Protein AF-A0A357HDN3-F1 (afdb_monomer)

Nearest PDB structures (foldseek):
  3pgv-assembly4_D  TM=8.791E-01  e=1.507E-08  Klebsiella pneumoniae subsp. pneumoniae MGH 78578
  3pgv-assembly1_A  TM=8.621E-01  e=1.097E-08  Klebsiella pneumoniae subsp. pneumoniae MGH 78578
  3pgv-assembly3_C  TM=8.788E-01  e=3.028E-08  Klebsiella pneumoniae subsp. pneumoniae MGH 78578
  1nrw-assembly1_A  TM=7.397E-01  e=7.841E-08  Bacillus subtilis
  3dnp-assembly1_A-2  TM=7.639E-01  e=5.396E-05  Bacillus subtilis

Structure (mmCIF, N/CA/C/O backbone):
data_AF-A0A357HDN3-F1
#
_entry.id   AF-A0A357HDN3-F1
#
loop_
_atom_site.group_PDB
_atom_site.id
_atom_site.type_symbol
_atom_site.label_atom_id
_atom_site.label_alt_id
_atom_site.label_comp_id
_atom_site.label_asym_id
_atom_site.label_entity_id
_atom_site.label_seq_id
_atom_site.pdbx_PDB_ins_code
_atom_site.Cartn_x
_atom_site.Cartn_y
_atom_site.Cartn_z
_atom_site.occupancy
_atom_site.B_iso_or_equiv
_atom_site.auth_seq_id
_atom_site.auth_comp_id
_atom_site.auth_asym_id
_atom_site.auth_atom_id
_atom_site.pdbx_PDB_model_num
ATOM 1 N N . MET A 1 1 ? -32.563 -9.078 22.571 1.00 54.50 1 MET A N 1
ATOM 2 C CA . MET A 1 1 ? -32.366 -8.658 21.168 1.00 54.50 1 MET A CA 1
ATOM 3 C C . MET A 1 1 ? -31.053 -9.246 20.709 1.00 54.50 1 MET A C 1
ATOM 5 O O . MET A 1 1 ? -30.047 -8.994 21.355 1.00 54.50 1 MET A O 1
ATOM 9 N N . GLU A 1 2 ? -31.084 -10.067 19.669 1.00 60.12 2 GLU A N 1
ATOM 10 C CA . GLU A 1 2 ? -29.886 -10.634 19.054 1.00 60.12 2 GLU A CA 1
ATOM 11 C C . GLU A 1 2 ? -29.194 -9.515 18.260 1.00 60.12 2 GLU A C 1
ATOM 13 O O . GLU A 1 2 ? -29.809 -8.897 17.387 1.00 60.12 2 GLU A O 1
ATOM 18 N N . VAL A 1 3 ? -27.965 -9.157 18.635 1.00 68.12 3 VAL A N 1
ATOM 19 C CA . VAL A 1 3 ? -27.201 -8.136 17.910 1.00 68.12 3 VAL A CA 1
ATOM 20 C C . VAL A 1 3 ? -26.690 -8.791 16.635 1.00 68.12 3 VAL A C 1
ATOM 22 O O . VAL A 1 3 ? -25.870 -9.702 16.691 1.00 68.12 3 VAL A O 1
ATOM 25 N N . ARG A 1 4 ? -27.197 -8.353 15.480 1.00 80.69 4 ARG A N 1
ATOM 26 C CA . ARG A 1 4 ? -26.696 -8.817 14.186 1.00 80.69 4 ARG A CA 1
ATOM 27 C C . ARG A 1 4 ? -25.296 -8.254 13.973 1.00 80.69 4 ARG A C 1
ATOM 29 O O . ARG A 1 4 ? -25.127 -7.041 13.869 1.00 80.69 4 ARG A O 1
ATOM 36 N N . GLU A 1 5 ? -24.312 -9.136 13.884 1.00 87.38 5 GLU A N 1
ATOM 37 C CA . GLU A 1 5 ? -22.958 -8.761 13.503 1.00 87.38 5 GLU A CA 1
ATOM 38 C C . GLU A 1 5 ? -22.936 -8.239 12.055 1.00 87.38 5 GLU A C 1
ATOM 40 O O . GLU A 1 5 ? -23.624 -8.756 11.169 1.00 87.38 5 GLU A O 1
ATOM 45 N N . VAL A 1 6 ? -22.172 -7.172 11.826 1.00 92.56 6 VAL A N 1
ATOM 46 C CA . VAL A 1 6 ? -21.991 -6.535 10.519 1.00 92.56 6 VAL A CA 1
ATOM 47 C C . VAL A 1 6 ? -20.495 -6.395 10.294 1.00 92.56 6 VAL A C 1
ATOM 49 O O . VAL A 1 6 ? -19.762 -6.042 11.216 1.00 92.56 6 VAL A O 1
ATOM 52 N N . ILE A 1 7 ? -20.063 -6.644 9.062 1.00 95.88 7 ILE A N 1
ATOM 53 C CA . ILE A 1 7 ? -18.688 -6.423 8.623 1.00 95.88 7 ILE A CA 1
ATOM 54 C C . ILE A 1 7 ? -18.689 -5.220 7.684 1.00 95.88 7 ILE A C 1
ATOM 56 O O . ILE A 1 7 ? -19.349 -5.239 6.643 1.00 95.88 7 ILE A O 1
ATOM 60 N N . LEU A 1 8 ? -17.948 -4.174 8.045 1.00 97.25 8 LEU A N 1
ATOM 61 C CA . LEU A 1 8 ? -17.691 -3.030 7.177 1.00 97.25 8 LEU A CA 1
ATOM 62 C C . LEU A 1 8 ? -16.313 -3.177 6.528 1.00 97.25 8 LEU A C 1
ATOM 64 O O . LEU A 1 8 ? -15.297 -2.906 7.164 1.00 97.25 8 LEU A O 1
ATOM 68 N N . ALA A 1 9 ? -16.280 -3.556 5.253 1.00 97.88 9 ALA A N 1
ATOM 69 C CA . ALA A 1 9 ? -15.076 -3.479 4.432 1.00 97.88 9 ALA A CA 1
ATOM 70 C C . ALA A 1 9 ? -15.038 -2.128 3.706 1.00 97.88 9 ALA A C 1
ATOM 72 O O . ALA A 1 9 ? -16.018 -1.746 3.065 1.00 97.88 9 ALA A O 1
ATOM 73 N N . THR A 1 10 ? -13.930 -1.395 3.808 1.00 97.56 10 THR A N 1
ATOM 74 C CA . THR A 1 10 ? -13.807 -0.062 3.204 1.00 97.56 10 THR A CA 1
ATOM 75 C C . THR A 1 10 ? -12.487 0.105 2.478 1.00 97.56 10 THR A C 1
ATOM 77 O O . THR A 1 10 ? -11.426 -0.211 3.015 1.00 97.56 10 THR A O 1
ATOM 80 N N . ASP A 1 11 ? -12.571 0.669 1.275 1.00 97.94 11 ASP A N 1
ATOM 81 C CA . ASP A 1 11 ? -11.409 1.201 0.576 1.00 97.94 11 ASP A CA 1
ATOM 82 C C . ASP A 1 11 ? -10.788 2.382 1.352 1.00 97.94 11 ASP A C 1
ATOM 84 O O . ASP A 1 11 ? -11.448 3.018 2.190 1.00 97.94 11 ASP A O 1
ATOM 88 N N . LEU A 1 12 ? -9.514 2.675 1.084 1.00 95.88 12 LEU A N 1
ATOM 89 C CA . LEU A 1 12 ? -8.745 3.726 1.742 1.00 95.88 12 LEU A CA 1
ATOM 90 C C . LEU A 1 12 ? -8.657 5.015 0.915 1.00 95.88 12 LEU A C 1
ATOM 92 O O . LEU A 1 12 ? -9.164 6.056 1.345 1.00 95.88 12 LEU A O 1
ATOM 96 N N . ASP A 1 13 ? -7.988 4.979 -0.235 1.00 92.25 13 ASP A N 1
ATOM 97 C CA . ASP A 1 13 ? -7.654 6.177 -1.008 1.00 92.25 13 ASP A CA 1
ATOM 98 C C . ASP A 1 13 ? -8.845 6.716 -1.783 1.00 92.25 13 ASP A C 1
ATOM 100 O O . ASP A 1 13 ? -9.467 6.013 -2.560 1.00 92.25 13 ASP A O 1
ATOM 104 N N . GLY A 1 14 ? -9.172 7.995 -1.594 1.00 90.88 14 GLY A N 1
ATOM 105 C CA . GLY A 1 14 ? -10.390 8.564 -2.184 1.00 90.88 14 GLY A CA 1
ATOM 106 C C . GLY A 1 14 ? -11.679 8.129 -1.474 1.00 90.88 14 GLY A C 1
ATOM 107 O O . GLY A 1 14 ? -12.725 8.719 -1.731 1.00 90.88 14 GLY A O 1
ATOM 108 N N . THR A 1 15 ? -11.585 7.191 -0.525 1.00 95.50 15 THR A N 1
ATOM 109 C CA . THR A 1 15 ? -12.700 6.673 0.274 1.00 95.50 15 THR A CA 1
ATOM 110 C C . THR A 1 15 ? -12.516 7.032 1.754 1.00 95.50 15 THR A C 1
ATOM 112 O O . THR A 1 15 ? -12.805 8.163 2.151 1.00 95.50 15 THR A O 1
ATOM 115 N N . LEU A 1 16 ? -12.015 6.119 2.599 1.00 96.00 16 LEU A N 1
ATOM 116 C CA . LEU A 1 16 ? -11.962 6.328 4.050 1.00 96.00 16 LEU A CA 1
ATOM 117 C C . LEU A 1 16 ? -11.000 7.455 4.462 1.00 96.00 16 LEU A C 1
ATOM 119 O O . LEU A 1 16 ? -11.287 8.207 5.402 1.00 96.00 16 LEU A O 1
ATOM 123 N N . LEU A 1 17 ? -9.867 7.559 3.764 1.00 93.94 17 LEU A N 1
ATOM 124 C CA . LEU A 1 17 ? -8.802 8.524 4.041 1.00 93.94 17 LEU A CA 1
ATOM 125 C C . LEU A 1 17 ? -9.069 9.902 3.406 1.00 93.94 17 LEU A C 1
ATOM 127 O O . LEU A 1 17 ? -8.268 10.827 3.568 1.00 93.94 17 LEU A O 1
ATOM 131 N N . TYR A 1 18 ? -10.172 10.054 2.663 1.00 92.00 18 TYR A N 1
ATOM 132 C CA . TYR A 1 18 ? -10.523 11.307 2.005 1.00 92.00 18 TYR A CA 1
ATOM 133 C C . TYR A 1 18 ? -11.461 12.181 2.867 1.00 92.00 18 TYR A C 1
ATOM 135 O O . TYR A 1 18 ? -12.398 11.677 3.489 1.00 92.00 18 TYR A O 1
ATOM 143 N N . PRO A 1 19 ? -11.270 13.514 2.886 1.00 91.38 19 PRO A N 1
ATOM 144 C CA . PRO A 1 19 ? -1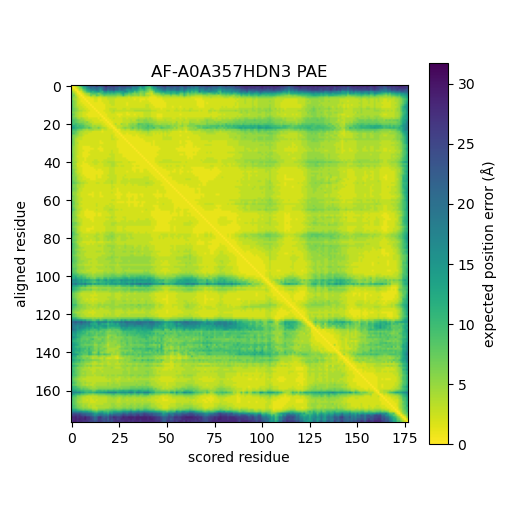0.114 14.238 2.357 1.00 91.38 19 PRO A CA 1
ATOM 145 C C . PRO A 1 19 ? -8.897 14.086 3.276 1.00 91.38 19 PRO A C 1
ATOM 147 O O . PRO A 1 19 ? -9.053 14.018 4.500 1.00 91.38 19 PRO A O 1
ATOM 150 N N . ARG A 1 20 ? -7.692 14.119 2.686 1.00 88.25 20 ARG A N 1
ATOM 151 C CA . ARG A 1 20 ? -6.427 14.048 3.434 1.00 88.25 20 ARG A CA 1
ATOM 152 C C . ARG A 1 20 ? -6.388 1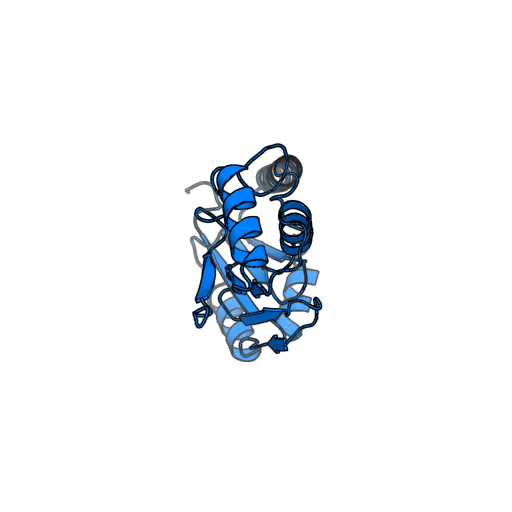5.115 4.526 1.00 88.25 20 ARG A C 1
ATOM 154 O O . ARG A 1 20 ? -6.771 16.268 4.314 1.00 88.25 20 ARG A O 1
ATOM 161 N N . LYS A 1 21 ? -5.918 14.721 5.705 1.00 86.50 21 LYS A N 1
ATOM 162 C CA . LYS A 1 21 ? -5.817 15.572 6.894 1.00 86.50 21 LYS A CA 1
ATOM 163 C C . LYS A 1 21 ? -4.358 15.852 7.246 1.00 86.50 21 LYS A C 1
ATOM 165 O O . LYS A 1 21 ? -3.541 14.945 7.154 1.00 86.50 21 LYS A O 1
ATOM 170 N N . PRO A 1 22 ? -4.021 17.070 7.697 1.00 80.12 22 PRO A N 1
ATOM 171 C CA . PRO A 1 22 ? -2.670 17.370 8.171 1.00 80.12 22 PRO A CA 1
ATOM 172 C C . PRO A 1 22 ? -2.353 16.662 9.499 1.00 80.12 22 PRO A C 1
ATOM 174 O O . PRO A 1 22 ? -1.200 16.349 9.776 1.00 80.12 22 PRO A O 1
ATOM 177 N N . ILE A 1 23 ? -3.379 16.390 10.317 1.00 84.19 23 ILE A N 1
ATOM 178 C CA . ILE A 1 23 ? -3.258 15.744 11.626 1.00 84.19 23 ILE A CA 1
ATOM 179 C C . ILE A 1 23 ? -4.092 14.459 11.613 1.00 84.19 23 ILE A C 1
ATOM 181 O O . ILE A 1 23 ? -5.322 14.509 11.630 1.00 84.19 23 ILE A O 1
ATOM 185 N N . GLY A 1 24 ? -3.411 13.312 11.596 1.00 86.94 24 GLY A N 1
ATOM 186 C CA . GLY A 1 24 ? -4.043 11.995 11.467 1.00 86.94 24 GLY A CA 1
ATOM 187 C C . GLY A 1 24 ? -4.282 11.574 10.015 1.00 86.94 24 GLY A C 1
ATOM 188 O O . GLY A 1 24 ? -3.990 12.314 9.074 1.00 86.94 24 GLY A O 1
ATOM 189 N N . VAL A 1 25 ? -4.795 10.358 9.845 1.00 92.31 25 VAL A N 1
ATOM 190 C CA . VAL A 1 25 ? -5.148 9.788 8.535 1.00 92.31 25 VAL A CA 1
ATOM 191 C C . VAL A 1 25 ? -6.658 9.773 8.281 1.00 92.31 25 VAL A C 1
ATOM 193 O O . VAL A 1 25 ? -7.087 9.607 7.145 1.00 92.31 25 VAL A O 1
ATOM 196 N N . LEU A 1 26 ? -7.472 9.997 9.321 1.00 94.56 26 LEU A N 1
ATOM 197 C CA . LEU A 1 26 ? -8.934 9.999 9.231 1.00 94.56 26 LEU A CA 1
ATOM 198 C C . LEU A 1 26 ? -9.556 11.363 9.525 1.00 94.56 26 LEU A C 1
ATOM 200 O O . LEU A 1 26 ? -9.157 12.076 10.447 1.00 94.56 26 LEU A O 1
ATOM 204 N N . ALA A 1 27 ? -10.640 11.672 8.812 1.00 94.06 27 ALA A N 1
ATOM 205 C CA . ALA A 1 27 ? -11.568 12.712 9.233 1.00 94.06 27 ALA A CA 1
ATOM 206 C C . ALA A 1 27 ? -12.237 12.336 10.567 1.00 94.06 27 ALA A C 1
ATOM 208 O O . ALA A 1 27 ? -12.602 11.181 10.791 1.00 94.06 27 ALA A O 1
ATOM 209 N N . GLU A 1 28 ? -12.465 13.328 11.429 1.00 93.88 28 GLU A N 1
ATOM 210 C CA . GLU A 1 28 ? -13.028 13.120 12.769 1.00 93.88 28 GLU A CA 1
ATOM 211 C C . GLU A 1 28 ? -14.371 12.376 12.741 1.00 93.88 28 GLU A C 1
ATOM 213 O O . GLU A 1 28 ? -14.588 11.444 13.514 1.00 93.88 28 GLU A O 1
ATOM 218 N N . ARG A 1 29 ? -15.254 12.723 11.796 1.00 94.75 29 ARG A N 1
ATOM 219 C CA . ARG A 1 29 ? -16.548 12.051 11.624 1.00 94.75 29 ARG A CA 1
ATOM 220 C C . ARG A 1 29 ? -16.390 10.553 11.341 1.00 94.75 29 ARG A C 1
ATOM 222 O O . ARG A 1 29 ? -17.087 9.759 11.970 1.00 94.75 29 ARG A O 1
ATOM 229 N N . ASN A 1 30 ? -15.473 10.179 10.444 1.00 96.00 30 ASN A N 1
ATOM 230 C CA . ASN A 1 30 ? -15.208 8.781 10.088 1.00 96.00 30 ASN A CA 1
ATOM 231 C C . ASN A 1 30 ? -14.612 8.038 11.283 1.00 96.00 30 ASN A C 1
ATOM 233 O O . ASN A 1 30 ? -15.115 6.986 11.664 1.00 96.00 30 ASN A O 1
ATOM 237 N N . ARG A 1 31 ? -13.613 8.635 11.942 1.00 96.31 31 ARG A N 1
ATOM 238 C CA . ARG A 1 31 ? -13.000 8.087 13.158 1.00 96.31 31 ARG A CA 1
ATOM 239 C C . ARG A 1 31 ? -14.046 7.801 14.238 1.00 96.31 31 ARG A C 1
ATOM 241 O O . ARG A 1 31 ? -14.091 6.700 14.778 1.00 96.31 31 ARG A O 1
ATOM 248 N N . ASN A 1 32 ? -14.910 8.771 14.534 1.00 97.12 32 ASN A N 1
ATOM 249 C CA . ASN A 1 32 ? -15.934 8.636 15.570 1.00 97.12 32 ASN A CA 1
ATOM 250 C C . ASN A 1 32 ? -16.998 7.597 15.195 1.00 97.12 32 ASN A C 1
ATOM 252 O O . ASN A 1 32 ? -17.468 6.869 16.065 1.00 97.12 32 ASN A O 1
ATOM 256 N N . PHE A 1 33 ? -17.386 7.520 13.920 1.00 97.06 33 PHE A N 1
ATOM 257 C CA . PHE A 1 33 ? -18.305 6.492 13.436 1.00 97.06 33 PHE A CA 1
ATOM 258 C C . PHE A 1 33 ? -17.717 5.086 13.593 1.00 97.06 33 PHE A C 1
ATOM 260 O O . PHE A 1 33 ? -18.348 4.243 14.224 1.00 97.06 33 PHE A O 1
ATOM 267 N N . LEU A 1 34 ? -16.497 4.865 13.103 1.00 97.44 34 LEU A N 1
ATOM 268 C CA . LEU A 1 34 ? -15.829 3.564 13.159 1.00 97.44 34 LEU A CA 1
ATOM 269 C C . LEU A 1 34 ? -15.575 3.106 14.598 1.00 97.44 34 LEU A C 1
ATOM 271 O O . LEU A 1 34 ? -15.819 1.952 14.923 1.00 97.44 34 LEU A O 1
ATOM 275 N N . ARG A 1 35 ? -15.186 4.017 15.496 1.00 97.50 35 ARG A N 1
ATOM 276 C CA . ARG A 1 35 ? -15.051 3.708 16.928 1.00 97.50 35 ARG A CA 1
ATOM 277 C C . ARG A 1 35 ? -16.360 3.256 17.567 1.00 97.50 35 ARG A C 1
ATOM 279 O O . ARG A 1 35 ? -16.350 2.311 18.347 1.00 97.50 35 ARG A O 1
ATOM 286 N N . ARG A 1 36 ? -17.483 3.910 17.246 1.00 97.06 36 ARG A N 1
ATOM 287 C CA . ARG A 1 36 ? -18.801 3.484 17.745 1.00 97.06 36 ARG A CA 1
ATOM 288 C C . ARG A 1 36 ? -19.203 2.130 17.176 1.00 97.06 36 ARG A C 1
ATOM 290 O O . ARG A 1 36 ? -19.683 1.299 17.932 1.00 97.06 36 ARG A O 1
ATOM 297 N N . LEU A 1 37 ? -18.979 1.920 15.880 1.00 96.12 37 LEU A N 1
ATOM 298 C CA . LEU A 1 37 ? -19.290 0.667 15.201 1.00 96.12 37 LEU A CA 1
ATOM 299 C C . LEU A 1 37 ? -18.504 -0.502 15.826 1.00 96.12 37 LEU A C 1
ATOM 301 O O . LEU A 1 37 ? -19.099 -1.501 16.214 1.00 96.12 37 LEU A O 1
ATOM 305 N N . HIS A 1 38 ? -17.198 -0.325 16.043 1.00 95.81 38 HIS A N 1
ATOM 306 C CA . HIS A 1 38 ? -16.353 -1.294 16.746 1.00 95.81 38 HIS A CA 1
ATOM 307 C C . HIS A 1 38 ? -16.818 -1.541 18.191 1.00 95.81 38 HIS A C 1
ATOM 309 O O . HIS A 1 38 ? -16.938 -2.682 18.623 1.00 95.81 38 HIS A O 1
ATOM 315 N N . ALA A 1 39 ? -17.152 -0.484 18.944 1.00 95.88 39 ALA A N 1
ATOM 316 C CA . ALA A 1 39 ? -17.642 -0.608 20.322 1.00 95.88 39 ALA A CA 1
ATOM 317 C C . ALA A 1 39 ? -18.987 -1.353 20.441 1.00 95.88 39 ALA A C 1
ATOM 319 O O . ALA A 1 39 ? -19.328 -1.833 21.518 1.00 95.88 39 ALA A O 1
ATOM 320 N N . GLN A 1 40 ? -19.746 -1.452 19.347 1.00 95.69 40 GLN A N 1
ATOM 321 C CA . GLN A 1 40 ? -20.982 -2.233 19.257 1.00 95.69 40 GLN A CA 1
ATOM 322 C C . GLN A 1 40 ? -20.740 -3.714 18.910 1.00 95.69 40 GLN A C 1
ATOM 324 O O . GLN A 1 40 ? -21.704 -4.470 18.817 1.00 95.69 40 GLN A O 1
ATOM 329 N N . GLY A 1 41 ? -19.481 -4.137 18.743 1.00 94.62 41 GLY A N 1
ATOM 330 C CA . GLY A 1 41 ? -19.112 -5.515 18.410 1.00 94.62 41 GLY A CA 1
ATOM 331 C C . GLY A 1 41 ? -19.162 -5.832 16.914 1.00 94.62 41 GLY A C 1
ATOM 332 O O . GLY A 1 41 ? -19.270 -6.994 16.544 1.00 94.62 41 GLY A O 1
ATOM 333 N N . HIS A 1 42 ? -19.124 -4.818 16.048 1.00 95.75 42 HIS A N 1
ATOM 334 C CA . HIS A 1 42 ? -19.065 -5.006 14.598 1.00 95.75 42 HIS A CA 1
ATOM 335 C C . HIS A 1 42 ? -17.618 -4.982 14.093 1.00 95.75 42 HIS A C 1
ATOM 337 O O . HIS A 1 42 ? -16.790 -4.217 14.594 1.00 95.75 42 HIS A O 1
ATOM 343 N N . ALA A 1 43 ? -17.334 -5.760 13.049 1.00 94.81 43 ALA A N 1
ATOM 344 C CA . ALA A 1 43 ? -16.005 -5.845 12.457 1.00 94.81 43 ALA A CA 1
ATOM 345 C C . ALA A 1 43 ? -15.783 -4.759 11.392 1.00 94.81 43 ALA A C 1
ATOM 347 O O . ALA A 1 43 ? -16.687 -4.391 10.635 1.00 94.81 43 ALA A O 1
ATOM 348 N N . ILE A 1 44 ? -14.550 -4.264 11.304 1.00 97.56 44 ILE A N 1
ATOM 349 C CA . ILE A 1 44 ? -14.122 -3.258 10.326 1.00 97.56 44 ILE A CA 1
ATOM 350 C C . ILE A 1 44 ? -12.875 -3.787 9.638 1.00 97.56 44 ILE A C 1
ATOM 352 O O . ILE A 1 44 ? -11.911 -4.098 10.321 1.00 97.56 44 ILE A O 1
ATOM 356 N N . VAL A 1 45 ? -12.871 -3.838 8.308 1.00 97.75 45 VAL A N 1
ATOM 357 C CA . VAL A 1 45 ? -11.739 -4.311 7.501 1.00 97.75 45 VAL A CA 1
ATOM 358 C C . VAL A 1 45 ? -11.296 -3.202 6.554 1.00 97.75 45 VAL A C 1
ATOM 360 O O . VAL A 1 45 ? -12.097 -2.666 5.784 1.00 97.75 45 VAL A O 1
ATOM 363 N N . ALA A 1 46 ? -10.011 -2.863 6.594 1.00 98.12 46 ALA A N 1
ATOM 364 C CA . ALA A 1 46 ? -9.412 -1.947 5.634 1.00 98.12 46 ALA A CA 1
ATOM 365 C C . ALA A 1 46 ? -8.997 -2.716 4.372 1.00 98.12 46 ALA A C 1
ATOM 367 O O . ALA A 1 46 ? -8.333 -3.746 4.453 1.00 98.12 46 ALA A O 1
ATOM 368 N N . VAL A 1 47 ? -9.383 -2.216 3.201 1.00 98.25 47 VAL A N 1
ATOM 369 C CA . VAL A 1 47 ? -9.081 -2.823 1.898 1.00 98.25 47 VAL A CA 1
ATOM 370 C C . VAL A 1 47 ? -8.346 -1.789 1.058 1.00 98.25 47 VAL A C 1
ATOM 372 O O . VAL A 1 47 ? -8.760 -0.637 1.010 1.00 98.25 47 VAL A O 1
ATOM 375 N N . SER A 1 48 ? -7.227 -2.143 0.431 1.00 97.62 48 SER A N 1
ATOM 376 C CA . SER A 1 48 ? -6.465 -1.173 -0.355 1.00 97.62 48 SER A CA 1
ATOM 377 C C . SER A 1 48 ? -5.589 -1.815 -1.427 1.00 97.62 48 SER A C 1
ATOM 379 O O . SER A 1 48 ? -5.103 -2.940 -1.299 1.00 97.62 48 SER A O 1
ATOM 381 N N . GLY A 1 49 ? -5.320 -1.038 -2.476 1.00 96.69 49 GLY A N 1
ATOM 382 C CA . GLY A 1 49 ? -4.253 -1.324 -3.430 1.00 96.69 49 GLY A CA 1
ATOM 383 C C . GLY A 1 49 ? -2.847 -1.035 -2.906 1.00 96.69 49 GLY A C 1
ATOM 384 O O . GLY A 1 49 ? -1.886 -1.392 -3.589 1.00 96.69 49 GLY A O 1
ATOM 385 N N . ARG A 1 50 ? -2.724 -0.401 -1.731 1.00 95.44 50 ARG A N 1
ATOM 386 C CA . ARG A 1 50 ? -1.453 -0.141 -1.044 1.00 95.44 50 ARG A CA 1
ATOM 387 C C . ARG A 1 50 ? -0.891 -1.396 -0.375 1.00 95.44 50 ARG A C 1
ATOM 389 O O . ARG A 1 50 ? -1.591 -2.389 -0.158 1.00 95.44 50 ARG A O 1
ATOM 396 N N . ASN A 1 51 ? 0.378 -1.307 0.004 1.00 95.38 51 ASN A N 1
ATOM 397 C CA . ASN A 1 51 ? 0.990 -2.197 0.979 1.00 95.38 51 ASN A CA 1
ATOM 398 C C . ASN A 1 51 ? 0.530 -1.849 2.423 1.00 95.38 51 ASN A C 1
ATOM 400 O O . ASN A 1 51 ? -0.360 -1.020 2.631 1.00 95.38 51 ASN A O 1
ATOM 404 N N . SER A 1 52 ? 1.118 -2.488 3.437 1.00 94.88 52 SER A N 1
ATOM 405 C CA . SER A 1 52 ? 0.705 -2.369 4.846 1.00 94.88 52 SER A CA 1
ATOM 406 C C . SER A 1 52 ? 1.191 -1.104 5.582 1.00 94.88 52 SER A C 1
ATOM 408 O O . SER A 1 52 ? 0.788 -0.877 6.723 1.00 94.88 52 SER A O 1
ATOM 410 N N . LYS A 1 53 ? 1.984 -0.227 4.949 1.00 95.00 53 LYS A N 1
ATOM 411 C CA . LYS A 1 53 ? 2.652 0.931 5.579 1.00 95.00 53 LYS A CA 1
ATOM 412 C C . LYS A 1 53 ? 1.708 1.906 6.288 1.00 95.00 53 LYS A C 1
ATOM 414 O O . LYS A 1 53 ? 2.094 2.549 7.262 1.00 95.00 53 LYS A O 1
ATOM 419 N N . ILE A 1 54 ? 0.481 2.070 5.793 1.00 93.44 54 ILE A N 1
ATOM 420 C CA . ILE A 1 54 ? -0.505 3.007 6.363 1.00 93.44 54 ILE A CA 1
ATOM 421 C C . ILE A 1 54 ? -1.177 2.469 7.637 1.00 93.44 54 ILE A C 1
ATOM 423 O O . ILE A 1 54 ? -1.743 3.236 8.422 1.00 93.44 54 ILE A O 1
ATOM 427 N N . LEU A 1 55 ? -1.115 1.154 7.855 1.00 94.38 55 LEU A N 1
ATOM 428 C CA . LEU A 1 55 ? -1.874 0.458 8.887 1.00 94.38 55 LEU A CA 1
ATOM 429 C C . LEU A 1 55 ? -1.549 0.931 10.318 1.00 94.38 55 LEU A C 1
ATOM 431 O O . LEU A 1 55 ? -2.495 1.165 11.072 1.00 94.38 55 LEU A O 1
ATOM 435 N N . PRO A 1 56 ? -0.280 1.170 10.716 1.00 93.81 56 PRO A N 1
ATOM 436 C CA . PRO A 1 56 ? 0.026 1.668 12.059 1.00 93.81 56 PRO A CA 1
ATOM 437 C C . PRO A 1 56 ? -0.601 3.037 12.355 1.00 93.81 56 PRO A C 1
ATOM 439 O O . PRO A 1 56 ? -1.114 3.267 13.452 1.00 93.81 56 PRO A O 1
ATOM 442 N N . ASP A 1 57 ? -0.599 3.946 11.376 1.00 94.50 57 ASP A N 1
ATOM 443 C CA . ASP A 1 57 ? -1.213 5.269 11.515 1.00 94.50 57 ASP A CA 1
ATOM 444 C C . ASP A 1 57 ? -2.744 5.181 11.574 1.00 94.50 57 ASP A C 1
ATOM 446 O O . ASP A 1 57 ? -3.364 5.888 12.373 1.00 94.50 57 ASP A O 1
ATOM 450 N N . LEU A 1 58 ? -3.349 4.296 10.775 1.00 95.69 58 LEU A N 1
ATOM 451 C CA . LEU A 1 58 ? -4.788 4.035 10.804 1.00 95.69 58 LEU A CA 1
ATOM 452 C C . LEU A 1 58 ? -5.227 3.461 12.157 1.00 95.69 58 LEU A C 1
ATOM 454 O O . LEU A 1 58 ? -6.152 3.990 12.775 1.00 95.69 58 LEU A O 1
ATOM 458 N N . ASN A 1 59 ? -4.516 2.448 12.655 1.00 96.19 59 ASN A N 1
ATOM 459 C CA . ASN A 1 59 ? -4.773 1.827 13.955 1.00 96.19 59 ASN A CA 1
ATOM 460 C C . ASN A 1 59 ? -4.634 2.840 15.095 1.00 96.19 59 ASN A C 1
ATOM 462 O O . ASN A 1 59 ? -5.469 2.891 15.998 1.00 96.19 59 ASN A O 1
ATOM 466 N N . LYS A 1 60 ? -3.613 3.705 15.038 1.00 95.44 60 LYS A N 1
ATOM 467 C CA . LYS A 1 60 ? -3.423 4.783 16.017 1.00 95.44 60 LYS A CA 1
ATOM 468 C C . LYS A 1 60 ? -4.583 5.779 16.005 1.00 95.44 60 LYS A C 1
ATOM 470 O O . LYS A 1 60 ? -5.060 6.182 17.066 1.00 95.44 60 LYS A O 1
ATOM 475 N N . ASP A 1 61 ? -5.044 6.178 14.824 1.00 94.94 61 ASP A N 1
ATOM 476 C CA . ASP A 1 61 ? -6.180 7.088 14.685 1.00 94.94 61 ASP A CA 1
ATOM 477 C C . ASP A 1 61 ? -7.487 6.446 15.179 1.00 94.94 61 ASP A C 1
ATOM 479 O O . ASP A 1 61 ? -8.308 7.125 15.800 1.00 94.94 61 ASP A O 1
ATOM 483 N N . LEU A 1 62 ? -7.687 5.148 14.953 1.00 96.25 62 LEU A N 1
ATOM 484 C CA . LEU A 1 62 ? -8.873 4.410 15.391 1.00 96.25 62 LEU A CA 1
ATOM 485 C C . LEU A 1 62 ? -8.838 4.040 16.877 1.00 96.25 62 LEU A C 1
ATOM 487 O O . LEU A 1 62 ? -9.881 4.080 17.525 1.00 96.25 62 LEU A O 1
ATOM 491 N N . GLY A 1 63 ? -7.660 3.802 17.448 1.00 96.50 63 GLY A N 1
ATOM 492 C CA . GLY A 1 63 ? -7.492 3.323 18.823 1.00 96.50 63 GLY A CA 1
ATOM 493 C C . GLY A 1 63 ? -7.689 1.810 18.986 1.00 96.50 63 GLY A C 1
ATOM 494 O O . GLY A 1 63 ? -7.782 1.340 20.113 1.00 96.50 63 GLY A O 1
ATOM 495 N N . PHE A 1 64 ? -7.764 1.065 17.883 1.00 96.56 64 PHE A N 1
ATOM 496 C CA . PHE A 1 64 ? -7.828 -0.397 17.824 1.00 96.56 64 PHE A CA 1
ATOM 497 C C . PHE A 1 64 ? -7.186 -0.872 16.513 1.00 96.56 64 PHE A C 1
ATOM 499 O O . PHE A 1 64 ? -7.018 -0.076 15.585 1.00 96.56 64 PHE A O 1
ATOM 506 N N . ALA A 1 65 ? -6.789 -2.143 16.451 1.00 97.06 65 ALA A N 1
ATOM 507 C CA . ALA A 1 65 ? -6.235 -2.734 15.239 1.00 97.06 65 ALA A CA 1
ATOM 508 C C . ALA A 1 65 ? -7.357 -3.134 14.277 1.00 97.06 65 ALA A C 1
ATOM 510 O O . ALA A 1 65 ? -8.361 -3.692 14.710 1.00 97.06 65 ALA A O 1
ATOM 511 N N . VAL A 1 66 ? -7.183 -2.862 12.983 1.00 96.94 66 VAL A N 1
ATOM 512 C CA . VAL A 1 66 ? -8.080 -3.369 11.934 1.00 96.94 66 VAL A CA 1
ATOM 513 C C . VAL A 1 66 ? -7.366 -4.424 11.087 1.00 96.94 66 VAL A C 1
ATOM 515 O O . VAL A 1 66 ? -6.183 -4.237 10.783 1.00 96.94 66 VAL A O 1
ATOM 518 N N . PRO A 1 67 ? -8.043 -5.507 10.657 1.00 97.75 67 PRO A N 1
ATOM 519 C CA . PRO A 1 67 ? -7.538 -6.354 9.588 1.00 97.75 67 PRO A CA 1
ATOM 520 C C . PRO A 1 67 ? -7.333 -5.541 8.311 1.00 97.75 67 PRO A C 1
ATOM 522 O O . PRO A 1 67 ? -8.058 -4.573 8.040 1.00 97.75 67 PRO A O 1
ATOM 525 N N . PHE A 1 68 ? -6.370 -5.969 7.501 1.00 98.25 68 PHE A N 1
ATOM 526 C CA . PHE A 1 68 ? -5.984 -5.271 6.283 1.00 98.25 68 PHE A CA 1
ATOM 527 C C . PHE A 1 68 ? -5.856 -6.228 5.103 1.00 98.25 68 PHE A C 1
ATOM 529 O O . PHE A 1 68 ? -5.107 -7.201 5.159 1.00 98.25 68 PHE A O 1
ATOM 536 N N . ILE A 1 69 ? -6.562 -5.917 4.021 1.00 98.44 69 ILE A N 1
ATOM 537 C CA . ILE A 1 69 ? -6.443 -6.583 2.726 1.00 98.44 69 ILE A CA 1
ATOM 538 C C . ILE A 1 69 ? -5.641 -5.652 1.817 1.00 98.44 69 ILE A C 1
ATOM 540 O O . ILE A 1 69 ? -6.157 -4.629 1.363 1.00 98.44 69 ILE A O 1
ATOM 544 N N . GLY A 1 70 ? -4.375 -5.995 1.587 1.00 97.75 70 GLY A N 1
ATOM 545 C CA . GLY A 1 70 ? -3.423 -5.168 0.846 1.00 97.75 70 GLY A CA 1
ATOM 546 C C . GLY A 1 70 ? -3.135 -5.681 -0.559 1.00 97.75 70 GLY A C 1
ATOM 547 O O . GLY A 1 70 ? -3.505 -6.801 -0.922 1.00 97.75 70 GLY A O 1
ATOM 548 N N . CYS A 1 71 ? -2.452 -4.859 -1.360 1.00 97.31 71 CYS A N 1
ATOM 549 C CA . CYS A 1 71 ? -2.071 -5.180 -2.739 1.00 97.31 71 CYS A CA 1
ATOM 550 C C . CYS A 1 71 ? -3.250 -5.707 -3.579 1.00 97.31 71 CYS A C 1
ATOM 552 O O . CYS A 1 71 ? -3.109 -6.706 -4.280 1.00 97.31 71 CYS A O 1
ATOM 554 N N . ASN A 1 72 ? -4.426 -5.073 -3.487 1.00 96.94 72 ASN A N 1
ATOM 555 C CA . ASN A 1 72 ? -5.646 -5.507 -4.189 1.00 96.94 72 ASN A CA 1
ATOM 556 C C . ASN A 1 72 ? -6.066 -6.959 -3.865 1.00 96.94 72 ASN A C 1
ATOM 558 O O . ASN A 1 72 ? -6.604 -7.659 -4.720 1.00 96.94 72 ASN A O 1
ATOM 562 N N . GLY A 1 73 ? -5.813 -7.422 -2.637 1.00 97.31 73 GLY A N 1
ATOM 563 C CA . GLY A 1 73 ? -6.119 -8.791 -2.212 1.00 97.31 73 GLY A CA 1
ATOM 564 C C . GLY A 1 73 ? -4.965 -9.779 -2.355 1.00 97.31 73 GLY A C 1
ATOM 565 O O . GLY A 1 73 ? -5.155 -10.966 -2.098 1.00 97.31 73 GLY A O 1
ATOM 566 N N . GLY A 1 74 ? -3.767 -9.317 -2.722 1.00 97.25 74 GLY A N 1
ATOM 567 C CA . GLY A 1 74 ? -2.579 -10.167 -2.772 1.00 97.25 74 GLY A CA 1
ATOM 568 C C . GLY A 1 74 ? -2.095 -10.643 -1.395 1.00 97.25 74 GLY A C 1
ATOM 569 O O . GLY A 1 74 ? -1.405 -11.658 -1.317 1.00 97.25 74 GLY A O 1
ATOM 570 N N . PHE A 1 75 ? -2.478 -9.975 -0.299 1.00 98.06 75 PHE A N 1
ATOM 571 C CA . PHE A 1 75 ? -2.239 -10.469 1.062 1.00 98.06 75 PHE A CA 1
ATOM 572 C C . PHE A 1 75 ? -3.289 -9.983 2.074 1.00 98.06 75 PHE A C 1
ATOM 574 O O . PHE A 1 75 ? -3.973 -8.982 1.847 1.00 98.06 75 PHE A O 1
ATOM 581 N N . ILE A 1 76 ? -3.381 -10.684 3.210 1.00 98.38 76 ILE A N 1
ATOM 582 C CA . ILE A 1 76 ? -4.284 -10.379 4.327 1.00 98.38 76 ILE A CA 1
ATOM 583 C C . ILE A 1 76 ? -3.498 -10.364 5.641 1.00 98.38 76 ILE A C 1
ATOM 585 O O . ILE A 1 76 ? -2.830 -11.342 5.979 1.00 98.38 76 ILE A O 1
ATOM 589 N N . ILE A 1 77 ? -3.618 -9.277 6.402 1.00 98.00 77 ILE A N 1
ATOM 590 C CA . ILE A 1 77 ? -3.112 -9.137 7.773 1.00 98.00 77 ILE A CA 1
ATOM 591 C C . ILE A 1 77 ? -4.297 -9.155 8.744 1.00 98.00 77 ILE A C 1
ATOM 593 O O . ILE A 1 77 ? -5.296 -8.471 8.520 1.00 98.00 77 ILE A O 1
ATOM 597 N N . GLY A 1 78 ? -4.184 -9.943 9.813 1.00 97.12 78 GLY A N 1
ATOM 598 C CA . GLY A 1 78 ? -5.175 -10.028 10.885 1.00 97.12 78 GLY A CA 1
ATOM 599 C C . GLY A 1 78 ? -5.088 -8.889 11.899 1.00 97.12 78 GLY A C 1
ATOM 600 O O . GLY A 1 78 ? -4.153 -8.092 11.893 1.00 97.12 78 GLY A O 1
ATOM 601 N N . GLU A 1 79 ? -6.047 -8.842 12.824 1.00 93.12 79 GLU A N 1
ATOM 602 C CA . GLU A 1 79 ? -6.072 -7.853 13.919 1.00 93.12 79 GLU A CA 1
ATOM 603 C C . GLU A 1 79 ? -4.855 -7.959 14.844 1.00 93.12 79 GLU A C 1
ATOM 605 O O . GLU A 1 79 ? -4.414 -6.965 15.416 1.00 93.12 79 GLU A O 1
ATOM 610 N N . ASP A 1 80 ? -4.273 -9.155 14.963 1.00 94.38 80 ASP A N 1
ATOM 611 C CA . ASP A 1 80 ? -3.051 -9.400 15.733 1.00 94.38 80 ASP A CA 1
ATOM 612 C C . ASP A 1 80 ? -1.773 -8.931 15.010 1.00 94.38 80 ASP A C 1
ATOM 614 O O . ASP A 1 80 ? -0.664 -9.127 15.512 1.00 94.38 80 ASP A O 1
ATOM 618 N N . GLY A 1 81 ? -1.924 -8.320 13.830 1.00 93.12 81 GLY A N 1
ATOM 619 C CA . GLY A 1 81 ? -0.837 -7.830 12.991 1.00 93.12 81 GLY A CA 1
ATOM 620 C C . GLY A 1 81 ? -0.092 -8.926 12.230 1.00 93.12 81 GLY A C 1
ATOM 621 O O . GLY A 1 81 ? 0.897 -8.621 11.561 1.00 93.12 81 GLY A O 1
ATOM 622 N N . LYS A 1 82 ? -0.526 -10.190 12.305 1.00 95.94 82 LYS A N 1
ATOM 623 C CA . LYS A 1 82 ? 0.125 -11.291 11.590 1.00 95.94 82 LYS A CA 1
ATOM 624 C C . LYS A 1 82 ? -0.458 -11.479 10.198 1.00 95.94 82 LYS A C 1
ATOM 626 O O . LYS A 1 82 ? -1.642 -11.261 9.952 1.00 95.94 82 LYS A O 1
ATOM 631 N N . LEU A 1 83 ? 0.394 -11.939 9.287 1.00 97.19 83 LEU A N 1
ATOM 632 C CA . LEU A 1 83 ? -0.014 -12.382 7.961 1.00 97.19 83 LEU A CA 1
ATOM 633 C C . LEU A 1 83 ? -0.909 -13.624 8.096 1.00 97.19 83 LEU A C 1
ATOM 635 O O . LEU A 1 83 ? -0.460 -14.654 8.598 1.00 97.19 83 LEU A O 1
ATOM 639 N N . ILE A 1 84 ? -2.159 -13.516 7.648 1.00 97.69 84 ILE A N 1
ATOM 640 C CA . ILE A 1 84 ? -3.113 -14.632 7.580 1.00 97.69 84 ILE A CA 1
ATOM 641 C C . ILE A 1 84 ? -2.925 -15.385 6.266 1.00 97.69 84 ILE A C 1
ATOM 643 O O . ILE A 1 84 ? -2.846 -16.610 6.247 1.00 97.69 84 ILE A O 1
ATOM 647 N N . GLU A 1 85 ? -2.856 -14.646 5.159 1.00 97.38 85 GLU A N 1
ATOM 648 C CA . GLU A 1 85 ? -2.809 -15.222 3.820 1.00 97.38 85 GLU A CA 1
ATOM 649 C C . GLU A 1 85 ? -1.969 -14.356 2.881 1.00 97.38 85 GLU A C 1
ATOM 651 O O . GLU A 1 85 ? -1.945 -13.129 2.997 1.00 97.38 85 GLU A O 1
ATOM 656 N N . LYS A 1 86 ? -1.301 -15.004 1.923 1.00 97.00 86 LYS A N 1
ATOM 657 C CA . LYS A 1 86 ? -0.609 -14.351 0.814 1.00 97.00 86 LYS A CA 1
ATOM 658 C C . LYS A 1 86 ? -0.803 -15.134 -0.479 1.00 97.00 86 LYS A C 1
ATOM 660 O O . LYS A 1 86 ? -0.662 -16.354 -0.491 1.00 97.00 86 LYS A O 1
ATOM 665 N N . ARG A 1 87 ? -1.076 -14.417 -1.565 1.00 96.75 87 ARG A N 1
ATOM 666 C CA . ARG A 1 87 ? -1.266 -14.932 -2.924 1.00 96.75 87 ARG A CA 1
ATOM 667 C C . ARG A 1 87 ? -0.321 -14.195 -3.874 1.00 96.75 87 ARG A C 1
ATOM 669 O O . ARG A 1 87 ? -0.747 -13.259 -4.550 1.00 96.75 87 ARG A O 1
ATOM 676 N N . PRO A 1 88 ? 0.974 -14.553 -3.885 1.00 96.38 88 PRO A N 1
ATOM 677 C CA . PRO A 1 88 ? 1.913 -13.913 -4.787 1.00 96.38 88 PRO A CA 1
ATOM 678 C C . PRO A 1 88 ? 1.582 -14.273 -6.240 1.00 96.38 88 PRO A C 1
ATOM 680 O O . PRO A 1 88 ? 1.102 -15.369 -6.532 1.00 96.38 88 PRO A O 1
ATOM 683 N N . ILE A 1 89 ? 1.868 -13.347 -7.148 1.00 96.38 89 ILE A N 1
ATOM 684 C CA . ILE A 1 89 ? 1.828 -13.591 -8.587 1.00 96.38 89 ILE A CA 1
ATOM 685 C C . ILE A 1 89 ? 2.972 -14.552 -8.926 1.00 96.38 89 ILE A C 1
ATOM 687 O O . ILE A 1 89 ? 4.063 -14.451 -8.354 1.00 96.38 89 ILE A O 1
ATOM 691 N N . ASP A 1 90 ? 2.725 -15.474 -9.858 1.00 95.06 90 ASP A N 1
ATOM 692 C CA . ASP A 1 90 ? 3.760 -16.369 -10.365 1.00 95.06 90 ASP A CA 1
ATOM 693 C C . ASP A 1 90 ? 4.979 -15.560 -10.840 1.00 95.06 90 ASP A C 1
ATOM 695 O O . ASP A 1 90 ? 4.866 -14.589 -11.594 1.00 95.06 90 ASP A O 1
ATOM 699 N N . LYS A 1 91 ? 6.156 -15.945 -10.345 1.00 95.00 91 LYS A N 1
ATOM 700 C CA . LYS A 1 91 ? 7.405 -15.222 -10.583 1.00 95.00 91 LYS A CA 1
ATOM 701 C C . LYS A 1 91 ? 7.741 -15.153 -12.071 1.00 95.00 91 LYS A C 1
ATOM 703 O O . LYS A 1 91 ? 8.209 -14.114 -12.530 1.00 95.00 91 LYS A O 1
ATOM 708 N N . ASP A 1 92 ? 7.533 -16.238 -12.803 1.00 94.69 92 ASP A N 1
ATOM 709 C CA . ASP A 1 92 ? 7.907 -16.310 -14.210 1.00 94.69 92 ASP A CA 1
ATOM 710 C C . ASP A 1 92 ? 6.955 -15.441 -15.040 1.00 94.69 92 ASP A C 1
ATOM 712 O O . ASP A 1 92 ? 7.418 -14.689 -15.895 1.00 94.69 92 ASP A O 1
ATOM 716 N N . VAL A 1 93 ? 5.666 -15.396 -14.675 1.00 94.69 93 VAL A N 1
ATOM 717 C CA . VAL A 1 93 ? 4.689 -14.449 -15.248 1.00 94.69 93 VAL A CA 1
ATOM 718 C C . VAL A 1 93 ? 5.098 -12.994 -14.997 1.00 94.69 93 VAL A C 1
ATOM 720 O O . VAL A 1 93 ? 5.050 -12.167 -15.907 1.00 94.69 93 VAL 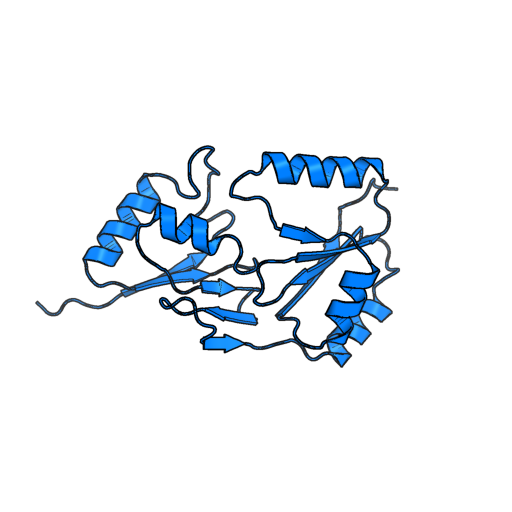A O 1
ATOM 723 N N . VAL A 1 94 ? 5.521 -12.658 -13.775 1.00 95.19 94 VAL A N 1
ATOM 724 C CA . VAL A 1 94 ? 5.981 -11.302 -13.422 1.00 95.19 94 VAL A CA 1
ATOM 725 C C . VAL A 1 94 ? 7.220 -10.905 -14.229 1.00 95.19 94 VAL A C 1
ATOM 727 O O . VAL A 1 94 ? 7.283 -9.789 -14.751 1.00 95.19 94 VAL A O 1
ATOM 730 N N . LEU A 1 95 ? 8.203 -11.803 -14.333 1.00 94.75 95 LEU A N 1
ATOM 731 C CA . LEU A 1 95 ? 9.440 -11.563 -15.077 1.00 94.75 95 LEU A CA 1
ATOM 732 C C . LEU A 1 95 ? 9.180 -11.426 -16.578 1.00 94.75 95 LEU A C 1
ATOM 734 O O . LEU A 1 95 ? 9.725 -10.514 -17.198 1.00 94.75 95 LEU A O 1
ATOM 738 N N . GLU A 1 96 ? 8.335 -12.285 -17.149 1.00 94.69 96 GLU A N 1
ATOM 739 C CA . GLU A 1 96 ? 7.936 -12.227 -18.556 1.00 94.69 96 GLU A CA 1
ATOM 740 C C . GLU A 1 96 ? 7.187 -10.927 -18.871 1.00 94.69 96 GLU A C 1
ATOM 742 O O . GLU A 1 96 ? 7.511 -10.237 -19.843 1.00 94.69 96 GLU A O 1
ATOM 747 N N . LEU A 1 97 ? 6.227 -10.540 -18.025 1.00 93.81 97 LEU A N 1
ATOM 748 C CA . LEU A 1 97 ? 5.474 -9.300 -18.201 1.00 93.81 97 LEU A CA 1
ATOM 749 C C . LEU A 1 97 ? 6.393 -8.078 -18.137 1.00 93.81 97 LEU A C 1
ATOM 751 O O . LEU A 1 97 ? 6.332 -7.222 -19.017 1.00 93.81 97 LEU A O 1
ATOM 755 N N . TYR A 1 98 ? 7.267 -8.003 -17.132 1.00 94.19 98 TYR A N 1
ATOM 756 C CA . TYR A 1 98 ? 8.226 -6.906 -17.020 1.00 94.19 98 TYR A CA 1
ATOM 757 C C . TYR A 1 98 ? 9.166 -6.873 -18.234 1.00 94.19 98 TYR A C 1
ATOM 759 O O . TYR A 1 98 ? 9.254 -5.847 -18.904 1.00 94.19 98 TYR A O 1
ATOM 767 N N . ALA A 1 99 ? 9.805 -7.993 -18.591 1.00 93.62 99 ALA A N 1
ATOM 768 C CA . ALA A 1 99 ? 10.755 -8.050 -19.704 1.00 93.62 99 ALA A CA 1
ATOM 769 C C . ALA A 1 99 ? 10.119 -7.713 -21.066 1.00 93.62 99 ALA A C 1
ATOM 771 O O . ALA A 1 99 ? 10.750 -7.055 -21.890 1.00 93.62 99 ALA A O 1
ATOM 772 N N . SER A 1 100 ? 8.868 -8.122 -21.302 1.00 92.50 100 SER A N 1
ATOM 773 C CA . SER A 1 100 ? 8.154 -7.862 -22.564 1.00 92.50 100 SER A CA 1
ATOM 774 C C . SER A 1 100 ? 7.607 -6.434 -22.693 1.00 92.50 100 SER A C 1
ATOM 776 O O . SER A 1 100 ? 7.251 -5.999 -23.796 1.00 92.50 100 SER A O 1
ATOM 778 N N . MET A 1 101 ? 7.526 -5.696 -21.583 1.00 90.62 101 MET A N 1
ATOM 779 C CA . MET A 1 101 ? 6.873 -4.388 -21.527 1.00 90.62 101 MET A CA 1
ATOM 780 C C . MET A 1 101 ? 7.807 -3.247 -21.108 1.00 90.62 101 MET A C 1
ATOM 782 O O . MET A 1 101 ? 7.422 -2.090 -21.259 1.00 90.62 101 MET A O 1
ATOM 786 N N . ILE A 1 102 ? 9.014 -3.540 -20.613 1.00 86.94 102 ILE A N 1
ATOM 787 C CA . ILE A 1 102 ? 9.899 -2.556 -19.976 1.00 86.94 102 ILE A CA 1
ATOM 788 C C . ILE A 1 102 ? 10.208 -1.331 -20.841 1.00 86.94 102 ILE A C 1
ATOM 790 O O . ILE A 1 102 ? 10.171 -0.206 -20.351 1.00 86.94 102 ILE A O 1
ATOM 794 N N . ASP A 1 103 ? 10.426 -1.545 -22.138 1.00 78.75 103 ASP A N 1
ATOM 795 C CA . ASP A 1 103 ? 10.796 -0.495 -23.091 1.00 78.75 103 ASP A CA 1
ATOM 796 C C . ASP A 1 103 ? 9.592 0.061 -23.870 1.00 78.75 103 ASP A C 1
ATOM 798 O O . ASP A 1 103 ? 9.751 0.777 -24.865 1.00 78.75 103 ASP A O 1
ATOM 802 N N . ARG A 1 104 ? 8.357 -0.262 -23.458 1.00 80.56 104 ARG A N 1
ATOM 803 C CA . ARG A 1 104 ? 7.175 0.249 -24.156 1.00 80.56 104 ARG A CA 1
ATOM 804 C C . ARG A 1 104 ? 6.975 1.736 -23.906 1.00 80.56 104 ARG A C 1
ATOM 806 O O . ARG A 1 104 ? 6.962 2.224 -22.777 1.00 80.56 104 ARG A O 1
ATOM 813 N N . CYS A 1 105 ? 6.737 2.451 -25.003 1.00 73.00 105 CYS A N 1
ATOM 814 C CA . CYS A 1 105 ? 6.421 3.871 -24.980 1.00 73.00 105 CYS A CA 1
ATOM 815 C C . CYS A 1 105 ? 5.197 4.135 -24.087 1.00 73.00 105 CYS A C 1
ATOM 817 O O . CYS A 1 105 ? 4.147 3.524 -24.272 1.00 73.00 105 CYS A O 1
ATOM 819 N N . GLY A 1 106 ? 5.341 5.067 -23.142 1.00 80.75 106 GLY A N 1
ATOM 820 C CA . GLY A 1 106 ? 4.267 5.508 -22.246 1.00 80.75 106 GLY A CA 1
ATOM 821 C C . GLY A 1 106 ? 4.367 4.998 -20.808 1.00 80.75 106 GLY A C 1
ATOM 822 O O . GLY A 1 106 ? 3.686 5.554 -19.945 1.00 80.75 106 GLY A O 1
ATOM 823 N N . ILE A 1 107 ? 5.228 4.015 -20.524 1.00 87.06 107 ILE A N 1
ATOM 824 C CA . ILE A 1 107 ? 5.511 3.574 -19.152 1.00 87.06 107 ILE A CA 1
ATOM 825 C C . ILE A 1 107 ? 6.645 4.431 -18.581 1.00 87.06 107 ILE A C 1
ATOM 827 O O . ILE A 1 107 ? 7.760 4.434 -19.100 1.00 87.06 107 ILE A O 1
ATOM 831 N N . GLY A 1 108 ? 6.332 5.195 -17.535 1.00 83.44 108 GLY A N 1
ATOM 832 C CA . GLY A 1 108 ? 7.273 6.068 -16.832 1.00 83.44 108 GLY A CA 1
ATOM 833 C C . GLY A 1 108 ? 7.926 5.404 -15.621 1.00 83.44 108 GLY A C 1
ATOM 834 O O . GLY A 1 108 ? 9.028 5.763 -15.219 1.00 83.44 108 GLY A O 1
ATOM 835 N N . ALA A 1 109 ? 7.270 4.411 -15.025 1.00 89.50 109 ALA A N 1
ATOM 836 C CA . ALA A 1 109 ? 7.862 3.600 -13.971 1.00 89.50 109 ALA A CA 1
ATOM 837 C C . ALA A 1 109 ? 7.151 2.252 -13.836 1.00 89.50 109 ALA A C 1
ATOM 839 O O . ALA A 1 109 ? 5.994 2.105 -14.221 1.00 89.50 109 ALA A O 1
ATOM 840 N N . TRP A 1 110 ? 7.834 1.293 -13.231 1.00 93.44 110 TRP A N 1
ATOM 841 C CA . TRP A 1 110 ? 7.266 0.064 -12.700 1.00 93.44 110 TRP A CA 1
ATOM 842 C C . TRP A 1 110 ? 7.320 0.104 -11.185 1.00 93.44 110 TRP A C 1
ATOM 844 O O . TRP A 1 110 ? 8.304 0.570 -10.619 1.00 93.44 110 TRP A O 1
ATOM 854 N N . LEU A 1 111 ? 6.283 -0.413 -10.542 1.00 94.50 111 LEU A N 1
ATOM 855 C CA . LEU A 1 111 ? 6.156 -0.512 -9.098 1.00 94.50 111 LEU A CA 1
ATOM 856 C C . LEU A 1 111 ? 5.906 -1.969 -8.716 1.00 94.50 111 LEU A C 1
ATOM 858 O O . LEU A 1 111 ? 5.021 -2.623 -9.264 1.00 94.50 111 LEU A O 1
ATOM 862 N N . VAL A 1 112 ? 6.673 -2.458 -7.750 1.00 95.69 112 VAL A N 1
ATOM 863 C CA . VAL A 1 112 ? 6.470 -3.747 -7.095 1.00 95.69 112 VAL A CA 1
ATOM 864 C C . VAL A 1 112 ? 6.088 -3.518 -5.639 1.00 95.69 112 VAL A C 1
ATOM 866 O O . VAL A 1 112 ? 6.769 -2.779 -4.925 1.00 95.69 112 VAL A O 1
ATOM 869 N N . MET A 1 113 ? 5.026 -4.201 -5.213 1.00 96.31 113 MET A N 1
ATOM 870 C CA . MET A 1 113 ? 4.546 -4.231 -3.833 1.00 96.31 113 MET A CA 1
ATOM 871 C C . MET A 1 113 ? 4.294 -5.669 -3.369 1.00 96.31 113 MET A C 1
ATOM 873 O O . MET A 1 113 ? 4.019 -6.588 -4.154 1.00 96.31 113 MET A O 1
ATOM 877 N N . ASP A 1 114 ? 4.353 -5.847 -2.058 1.00 94.50 114 ASP A N 1
ATOM 878 C CA . ASP A 1 114 ? 4.095 -7.100 -1.359 1.00 94.50 114 ASP A CA 1
ATOM 879 C C . ASP A 1 114 ? 3.602 -6.817 0.070 1.00 94.50 114 ASP A C 1
ATOM 881 O O . ASP A 1 114 ? 3.129 -5.716 0.353 1.00 94.50 114 ASP A O 1
ATOM 885 N N . GLU A 1 115 ? 3.648 -7.807 0.964 1.00 93.56 115 GLU A N 1
ATOM 886 C CA . GLU A 1 115 ? 3.174 -7.659 2.344 1.00 93.56 115 GLU A CA 1
ATOM 887 C C . GLU A 1 115 ? 4.009 -6.690 3.199 1.00 93.56 115 GLU A C 1
ATOM 889 O O . GLU A 1 115 ? 3.561 -6.266 4.270 1.00 93.56 115 GLU A O 1
ATOM 894 N N . THR A 1 116 ? 5.222 -6.349 2.754 1.00 92.12 116 THR A N 1
ATOM 895 C CA . THR A 1 116 ? 6.103 -5.424 3.471 1.00 92.12 116 THR A CA 1
ATOM 896 C C . THR A 1 116 ? 5.669 -3.974 3.284 1.00 92.12 116 THR A C 1
ATOM 898 O O . THR A 1 116 ? 4.941 -3.629 2.365 1.00 92.12 116 THR A O 1
ATOM 901 N N . GLU A 1 117 ? 6.154 -3.089 4.148 1.00 92.69 117 GLU A N 1
ATOM 902 C CA . GLU A 1 117 ? 5.854 -1.653 4.071 1.00 92.69 117 GLU A CA 1
ATOM 903 C C . GLU A 1 117 ? 6.628 -0.922 2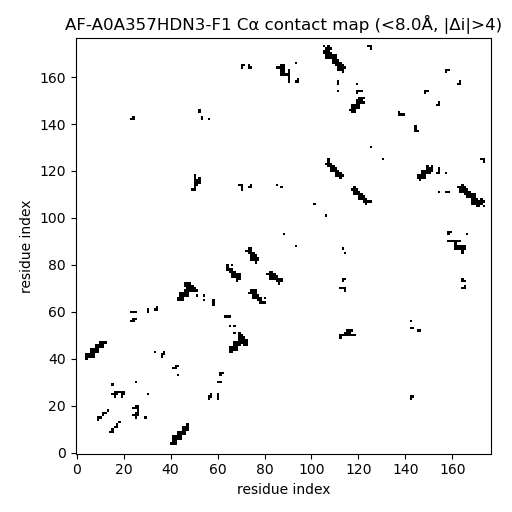.956 1.00 92.69 117 GLU A C 1
ATOM 905 O O . GLU A 1 117 ? 6.527 0.298 2.839 1.00 92.69 117 GLU A O 1
ATOM 910 N N . GLN A 1 118 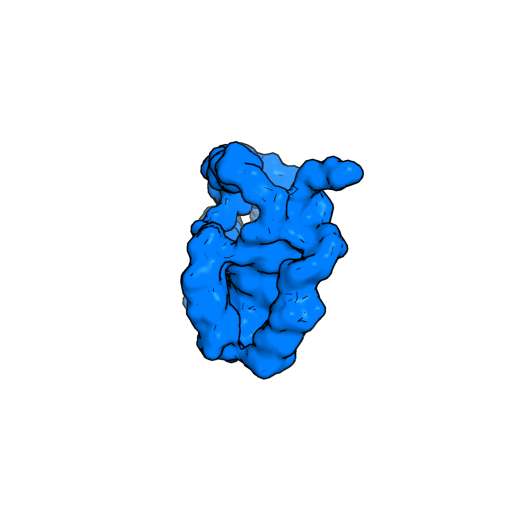? 7.474 -1.632 2.202 1.00 93.75 118 GLN A N 1
ATOM 911 C CA . GLN A 1 118 ? 8.437 -1.054 1.273 1.00 93.75 118 GLN A CA 1
ATOM 912 C C . GLN A 1 118 ? 7.983 -1.228 -0.177 1.00 93.75 118 GLN A C 1
ATOM 914 O O . GLN A 1 118 ? 7.878 -2.346 -0.675 1.00 93.75 118 GLN A O 1
ATOM 919 N N . ASP A 1 119 ? 7.849 -0.111 -0.879 1.00 94.69 119 ASP A N 1
ATOM 920 C CA . ASP A 1 119 ? 7.645 -0.072 -2.321 1.00 94.69 119 ASP A CA 1
ATOM 921 C C . ASP A 1 119 ? 8.983 -0.058 -3.066 1.00 94.69 119 ASP A C 1
ATOM 923 O O . ASP A 1 119 ? 9.962 0.565 -2.630 1.00 94.69 119 ASP A O 1
ATOM 927 N N . TYR A 1 120 ? 9.021 -0.709 -4.225 1.00 94.81 120 TYR A N 1
ATOM 928 C CA . TYR A 1 120 ? 10.188 -0.728 -5.103 1.00 94.81 120 TYR A CA 1
ATOM 929 C C . TYR A 1 120 ? 9.803 -0.215 -6.478 1.00 94.81 120 TYR A C 1
ATOM 931 O O . TYR A 1 120 ? 8.885 -0.748 -7.099 1.00 94.81 120 TYR A O 1
ATOM 939 N N . PHE A 1 121 ? 10.544 0.772 -6.972 1.00 93.56 121 PHE A N 1
ATOM 940 C CA . PHE A 1 121 ? 10.319 1.364 -8.279 1.00 93.56 121 PHE A CA 1
ATOM 941 C C . PHE A 1 121 ? 11.502 1.125 -9.217 1.00 93.56 121 PHE A C 1
ATOM 943 O O . PHE A 1 121 ? 12.659 1.295 -8.827 1.00 93.56 121 PHE A O 1
ATOM 950 N N . ASP A 1 122 ? 11.197 0.810 -10.473 1.00 92.25 122 ASP A N 1
ATOM 951 C CA . ASP A 1 122 ? 12.110 1.003 -11.600 1.00 92.25 122 ASP A CA 1
ATOM 952 C C . ASP A 1 122 ? 11.581 2.150 -12.454 1.00 92.25 122 ASP A C 1
ATOM 954 O O . ASP A 1 122 ? 10.461 2.094 -12.956 1.00 92.25 122 ASP A O 1
ATOM 958 N N . VAL A 1 123 ? 12.340 3.235 -12.558 1.00 88.25 123 VAL A N 1
ATOM 959 C CA . VAL A 1 123 ? 11.866 4.483 -13.159 1.00 88.25 123 VAL A CA 1
ATOM 960 C C . VAL A 1 123 ? 12.488 4.653 -14.541 1.00 88.25 123 VAL A C 1
ATOM 962 O O . VAL A 1 123 ? 13.709 4.697 -14.681 1.00 88.25 123 VAL A O 1
ATOM 965 N N . HIS A 1 124 ? 11.643 4.806 -15.559 1.00 78.44 124 HIS A N 1
ATOM 966 C CA . HIS A 1 124 ? 12.029 4.937 -16.960 1.00 78.44 124 HIS A CA 1
ATOM 967 C C . HIS A 1 124 ? 11.666 6.337 -17.448 1.00 78.44 124 HIS A C 1
ATOM 969 O O . HIS A 1 124 ? 10.516 6.751 -17.398 1.00 78.44 124 HIS A O 1
ATOM 975 N N . ASN A 1 125 ? 12.640 7.080 -17.965 1.00 66.56 125 ASN A N 1
ATOM 976 C CA . ASN A 1 125 ? 12.411 8.390 -18.588 1.00 66.56 125 ASN A CA 1
ATOM 977 C C . ASN A 1 125 ? 11.979 9.539 -17.650 1.00 66.56 125 ASN A C 1
ATOM 979 O O . ASN A 1 125 ? 11.536 10.577 -18.146 1.00 66.56 125 ASN A O 1
ATOM 983 N N . LEU A 1 126 ? 12.162 9.433 -16.327 1.00 70.31 126 LEU A N 1
ATOM 984 C CA . LEU A 1 126 ? 12.142 10.624 -15.468 1.00 70.31 126 LEU A CA 1
ATOM 985 C C . LEU A 1 126 ? 13.520 11.285 -15.437 1.00 70.31 126 LEU A C 1
ATOM 987 O O . LEU A 1 126 ? 14.545 10.629 -15.257 1.00 70.31 126 LEU A O 1
ATOM 991 N N . SER A 1 127 ? 13.540 12.612 -15.571 1.00 74.94 127 SER A N 1
ATOM 992 C CA . SER A 1 127 ? 14.751 13.388 -15.317 1.00 74.94 127 SER A CA 1
ATOM 993 C C . SER A 1 127 ? 15.125 13.307 -13.836 1.00 74.94 127 SER A C 1
ATOM 995 O O . SER A 1 127 ? 14.250 13.230 -12.970 1.00 74.94 127 SER A O 1
ATOM 997 N N . SER A 1 128 ? 16.419 13.407 -13.518 1.00 77.38 128 SER A N 1
ATOM 998 C CA . SER A 1 128 ? 16.890 13.430 -12.124 1.00 77.38 128 SER A CA 1
ATOM 999 C C . SER A 1 128 ? 16.178 14.497 -11.286 1.00 77.38 128 SER A C 1
ATOM 1001 O O . SER A 1 128 ? 15.922 14.291 -10.104 1.00 77.38 128 SER A O 1
ATOM 1003 N N . PHE A 1 129 ? 15.801 15.620 -11.904 1.00 78.12 129 PHE A N 1
ATOM 1004 C CA . PHE A 1 129 ? 15.027 16.673 -11.255 1.00 78.12 129 PHE A CA 1
ATOM 1005 C C . PHE A 1 129 ? 13.602 16.229 -10.889 1.00 78.12 129 PHE A C 1
ATOM 1007 O O . PHE A 1 129 ? 13.171 16.444 -9.758 1.00 78.12 129 PHE A O 1
ATOM 1014 N N . ALA A 1 130 ? 12.883 15.568 -11.801 1.00 78.19 130 ALA A N 1
ATOM 1015 C CA . ALA A 1 130 ? 11.547 15.041 -11.518 1.00 78.19 130 ALA A CA 1
ATOM 1016 C C . ALA A 1 130 ? 11.581 13.979 -10.406 1.00 78.19 130 ALA A C 1
ATOM 1018 O O . ALA A 1 130 ? 10.723 13.973 -9.525 1.00 78.19 130 ALA A O 1
ATOM 1019 N N . THR A 1 131 ? 12.621 13.143 -10.388 1.00 78.31 131 THR A N 1
ATOM 1020 C CA . THR A 1 131 ? 12.865 12.177 -9.311 1.00 78.31 131 THR A CA 1
ATOM 1021 C C . THR A 1 131 ? 13.057 12.864 -7.957 1.00 78.31 131 THR A C 1
ATOM 1023 O O . THR A 1 131 ? 12.456 12.457 -6.963 1.00 78.31 131 THR A O 1
ATOM 1026 N N . VAL A 1 132 ? 13.839 13.948 -7.907 1.00 81.56 132 VAL A N 1
ATOM 1027 C CA . VAL A 1 132 ? 14.012 14.755 -6.688 1.00 81.56 132 VAL A CA 1
ATOM 1028 C C . VAL A 1 132 ? 12.683 15.367 -6.238 1.00 81.56 132 VAL A C 1
ATOM 1030 O O . VAL A 1 132 ? 12.350 15.288 -5.056 1.00 81.56 132 VAL A O 1
ATOM 1033 N N . LEU A 1 133 ? 11.883 15.913 -7.160 1.00 82.88 133 LEU A N 1
ATOM 1034 C CA . LEU A 1 133 ? 10.555 16.443 -6.835 1.00 82.88 133 LEU A CA 1
ATOM 1035 C C . LEU A 1 133 ? 9.614 15.372 -6.272 1.00 82.88 133 LEU A C 1
ATOM 1037 O O . LEU A 1 133 ? 8.876 15.663 -5.334 1.00 82.88 133 LEU A O 1
ATOM 1041 N N . ALA A 1 134 ? 9.652 14.141 -6.789 1.00 80.12 134 ALA A N 1
ATOM 1042 C CA . ALA A 1 134 ? 8.848 13.036 -6.267 1.00 80.12 134 ALA A CA 1
ATOM 1043 C C . ALA A 1 134 ? 9.233 12.681 -4.819 1.00 80.12 134 ALA A C 1
ATOM 1045 O O . ALA A 1 134 ? 8.361 12.532 -3.962 1.00 80.12 134 ALA A O 1
ATOM 1046 N N . VAL A 1 135 ? 10.536 12.626 -4.519 1.00 82.94 135 VAL A N 1
ATOM 1047 C CA . VAL A 1 135 ? 11.043 12.409 -3.153 1.00 82.94 135 VAL A CA 1
ATOM 1048 C C . VAL A 1 135 ? 10.594 13.527 -2.212 1.00 82.94 135 VAL A C 1
ATOM 1050 O O . VAL A 1 135 ? 10.095 13.255 -1.119 1.00 82.94 135 VAL A O 1
ATOM 1053 N N . ILE A 1 136 ? 10.706 14.781 -2.652 1.00 82.44 136 ILE A N 1
ATOM 1054 C CA . ILE A 1 136 ? 10.259 15.949 -1.886 1.00 82.44 136 ILE A CA 1
ATOM 1055 C C . ILE A 1 136 ? 8.739 15.909 -1.659 1.00 82.44 136 ILE A C 1
ATOM 1057 O O . ILE A 1 136 ? 8.272 16.113 -0.540 1.00 82.44 136 ILE A O 1
ATOM 1061 N N . GLY A 1 137 ? 7.949 15.602 -2.689 1.00 81.81 137 GLY A N 1
ATOM 1062 C CA . GLY A 1 137 ? 6.493 15.487 -2.583 1.00 81.81 137 GLY A CA 1
ATOM 1063 C C . GLY A 1 137 ? 6.055 14.394 -1.606 1.00 81.81 137 GLY A C 1
ATOM 1064 O O . GLY A 1 137 ? 5.123 14.592 -0.822 1.00 81.81 137 GLY A O 1
ATOM 1065 N N . ASN A 1 138 ? 6.761 13.263 -1.585 1.00 85.06 138 ASN A N 1
ATOM 1066 C CA . ASN A 1 138 ? 6.515 12.206 -0.610 1.00 85.06 138 ASN A CA 1
ATOM 1067 C C . ASN A 1 138 ? 6.847 12.644 0.821 1.00 85.06 138 ASN A C 1
ATOM 1069 O O . ASN A 1 138 ? 6.069 12.384 1.737 1.00 85.06 138 ASN A O 1
ATOM 1073 N N . PHE A 1 139 ? 7.953 13.370 1.010 1.00 81.00 139 PHE A N 1
ATOM 1074 C CA . PHE A 1 139 ? 8.312 13.949 2.305 1.00 81.00 139 PHE A CA 1
ATOM 1075 C C . PHE A 1 139 ? 7.205 14.876 2.835 1.00 81.00 139 PHE A C 1
ATOM 1077 O O . PHE A 1 139 ? 6.785 14.756 3.986 1.00 81.00 139 PHE A O 1
ATOM 1084 N N . PHE A 1 140 ? 6.644 15.729 1.974 1.00 82.81 140 PHE A N 1
ATOM 1085 C CA . PHE A 1 140 ? 5.517 16.600 2.327 1.00 82.81 140 PHE A CA 1
ATOM 1086 C C . PHE A 1 140 ? 4.159 15.886 2.410 1.00 82.81 140 PHE A C 1
ATOM 1088 O O . PHE A 1 140 ? 3.175 16.489 2.834 1.00 82.81 140 PHE A O 1
ATOM 1095 N N . SER A 1 141 ? 4.085 14.599 2.060 1.00 81.50 141 SER A N 1
ATOM 1096 C CA . SER A 1 141 ? 2.876 13.785 2.240 1.00 81.50 141 SER A CA 1
ATOM 1097 C C . SER A 1 141 ? 2.732 13.236 3.667 1.00 81.50 141 SER A C 1
ATOM 1099 O O . SER A 1 141 ? 1.697 12.646 3.986 1.00 81.50 141 SER A O 1
ATOM 1101 N N . PHE A 1 142 ? 3.722 13.459 4.545 1.00 84.62 142 PHE A N 1
ATOM 1102 C CA . PHE A 1 142 ? 3.716 13.077 5.963 1.00 84.62 142 PHE A CA 1
ATOM 1103 C C . PHE A 1 142 ? 3.209 11.635 6.179 1.00 84.62 142 PHE A C 1
ATOM 1105 O O . PHE A 1 142 ? 3.804 10.681 5.682 1.00 84.62 142 PHE A O 1
ATOM 1112 N N . LYS A 1 143 ? 2.084 11.455 6.886 1.00 86.06 143 LYS A N 1
ATOM 1113 C CA . LYS A 1 143 ? 1.506 10.138 7.205 1.00 86.06 143 LYS A CA 1
ATOM 1114 C C . LYS A 1 143 ? 1.058 9.338 5.979 1.00 86.06 143 LYS A C 1
ATOM 1116 O O . LYS A 1 143 ? 1.050 8.112 6.021 1.00 86.06 143 LYS A O 1
ATOM 1121 N N . TYR A 1 144 ? 0.733 10.017 4.880 1.00 85.06 144 TYR A N 1
ATOM 1122 C CA . TYR A 1 144 ? 0.281 9.389 3.634 1.00 85.06 144 TYR A CA 1
ATOM 1123 C C . TYR A 1 144 ? 1.425 9.031 2.689 1.00 85.06 144 TYR A C 1
ATOM 1125 O O . TYR A 1 144 ? 1.158 8.373 1.683 1.00 85.06 144 TYR A O 1
ATOM 1133 N N . GLY A 1 145 ? 2.647 9.502 2.969 1.00 85.25 145 GLY A N 1
ATOM 1134 C CA . GLY A 1 145 ? 3.817 9.199 2.151 1.00 85.25 145 GLY A CA 1
ATOM 1135 C C . GLY A 1 145 ? 4.171 7.720 2.222 1.00 85.25 145 GLY A C 1
ATOM 1136 O O . GLY A 1 145 ? 3.920 7.081 3.237 1.00 85.25 145 GLY A O 1
ATOM 1137 N N . GLU A 1 146 ? 4.757 7.174 1.171 1.00 87.38 146 GLU A N 1
ATOM 1138 C CA . GLU A 1 146 ? 5.165 5.773 1.112 1.00 87.38 146 GLU A CA 1
ATOM 1139 C C . GLU A 1 146 ? 6.638 5.607 1.470 1.00 87.38 146 GLU A C 1
ATOM 1141 O O . GLU A 1 146 ? 7.452 6.527 1.318 1.00 87.38 146 GLU A O 1
ATOM 1146 N N . LYS A 1 147 ? 6.998 4.418 1.951 1.00 90.69 147 LYS A N 1
ATOM 1147 C CA . LYS A 1 147 ? 8.399 4.036 2.095 1.00 90.69 147 LYS A CA 1
ATOM 1148 C C . LYS A 1 147 ? 8.812 3.364 0.793 1.00 90.69 147 LYS A C 1
ATOM 1150 O O . LYS A 1 147 ? 8.384 2.251 0.527 1.00 90.69 147 LYS A O 1
ATOM 1155 N N . PHE A 1 148 ? 9.626 4.032 -0.020 1.00 91.38 148 PHE A N 1
ATOM 1156 C CA . PHE A 1 148 ? 9.984 3.519 -1.342 1.00 91.38 148 PHE A CA 1
ATOM 1157 C C . PHE A 1 148 ? 11.489 3.500 -1.615 1.00 91.38 148 PHE A C 1
ATOM 1159 O O . PHE A 1 148 ? 12.263 4.227 -0.991 1.00 91.38 148 PHE A O 1
ATOM 1166 N N . SER A 1 149 ? 11.893 2.642 -2.550 1.00 91.12 149 SER A N 1
ATOM 1167 C CA . SER A 1 149 ? 13.238 2.573 -3.112 1.00 91.12 149 SER A CA 1
ATOM 1168 C C . SER A 1 149 ? 13.156 2.818 -4.611 1.00 91.12 149 SER A C 1
ATOM 1170 O O . SER A 1 149 ? 12.344 2.207 -5.300 1.00 91.12 149 SER A O 1
ATOM 1172 N N . LEU A 1 150 ? 14.008 3.712 -5.113 1.00 90.56 150 LEU A N 1
ATOM 1173 C CA . LEU A 1 150 ? 14.176 3.978 -6.548 1.00 90.56 150 LEU A CA 1
ATOM 1174 C C . LEU A 1 150 ? 15.424 3.276 -7.108 1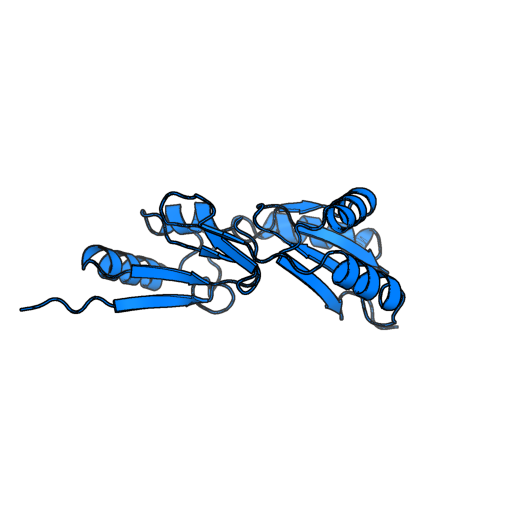.00 90.56 150 LEU A C 1
ATOM 1176 O O . LEU A 1 150 ? 15.914 3.605 -8.188 1.00 90.56 150 LEU A O 1
ATOM 1180 N N . ASN A 1 151 ? 16.004 2.354 -6.336 1.00 90.94 151 ASN A N 1
ATOM 1181 C CA . ASN A 1 151 ? 17.191 1.619 -6.734 1.00 90.94 151 ASN A CA 1
ATOM 1182 C C . ASN A 1 151 ? 16.795 0.444 -7.633 1.00 90.94 151 ASN A C 1
ATOM 1184 O O . ASN A 1 151 ? 16.313 -0.585 -7.159 1.00 90.94 151 ASN A O 1
ATOM 1188 N N . ARG A 1 152 ? 17.090 0.559 -8.930 1.00 91.38 152 ARG A N 1
ATOM 1189 C CA . ARG A 1 152 ? 16.796 -0.488 -9.919 1.00 91.38 152 ARG A CA 1
ATOM 1190 C C . ARG A 1 152 ? 17.355 -1.865 -9.546 1.00 91.38 152 ARG A C 1
ATOM 1192 O O . ARG A 1 152 ? 16.720 -2.878 -9.819 1.00 91.38 152 ARG A O 1
ATOM 1199 N N . LYS A 1 153 ? 18.528 -1.938 -8.905 1.00 92.94 153 LYS A N 1
ATOM 1200 C CA . LYS A 1 153 ? 19.092 -3.231 -8.475 1.00 92.94 153 LYS A CA 1
ATOM 1201 C C . LYS A 1 153 ? 18.241 -3.879 -7.387 1.00 92.94 153 LYS A C 1
ATOM 1203 O O . LYS A 1 153 ? 18.046 -5.089 -7.422 1.00 92.94 153 LYS A O 1
ATOM 1208 N N . GLU A 1 154 ? 17.725 -3.089 -6.449 1.00 93.69 154 GLU A N 1
ATOM 1209 C CA . GLU A 1 154 ? 16.809 -3.580 -5.415 1.00 93.69 154 GLU A CA 1
ATOM 1210 C C . GLU A 1 154 ? 15.466 -3.993 -6.014 1.00 93.69 154 GLU A C 1
ATOM 1212 O O . GLU A 1 154 ? 14.960 -5.055 -5.660 1.00 93.69 154 GLU A O 1
ATOM 1217 N N . PHE A 1 155 ? 14.943 -3.221 -6.972 1.00 94.69 155 PHE A N 1
ATOM 1218 C CA . PHE A 1 155 ? 13.746 -3.586 -7.729 1.00 94.69 155 PHE A CA 1
ATOM 1219 C C . PHE A 1 155 ? 13.903 -4.949 -8.418 1.00 94.69 155 PHE A C 1
ATOM 1221 O O . PHE A 1 155 ? 13.113 -5.859 -8.173 1.00 94.69 155 PHE A O 1
ATOM 1228 N N . LEU A 1 156 ? 14.957 -5.134 -9.222 1.00 93.62 156 LEU A N 1
ATOM 1229 C CA . LEU A 1 156 ? 15.210 -6.393 -9.935 1.00 93.62 156 LEU A CA 1
ATOM 1230 C C . LEU A 1 156 ? 15.473 -7.554 -8.971 1.00 93.62 156 LEU A C 1
ATOM 1232 O O . LEU A 1 156 ? 15.007 -8.674 -9.193 1.00 93.62 156 LEU A O 1
ATOM 1236 N N . HIS A 1 157 ? 16.179 -7.288 -7.869 1.00 92.94 157 HIS A N 1
ATOM 1237 C CA . HIS A 1 157 ? 16.361 -8.275 -6.815 1.00 92.94 157 HIS A CA 1
ATOM 1238 C C . HIS A 1 157 ? 15.007 -8.705 -6.239 1.00 92.94 157 HIS A C 1
ATOM 1240 O O . HIS A 1 157 ? 14.751 -9.905 -6.127 1.00 92.94 157 HIS A O 1
ATOM 1246 N N . ARG A 1 158 ? 14.109 -7.758 -5.940 1.00 92.88 158 ARG A N 1
ATOM 1247 C CA . ARG A 1 158 ? 12.766 -8.061 -5.433 1.00 92.88 158 ARG A CA 1
ATOM 1248 C C . ARG A 1 158 ? 11.942 -8.858 -6.442 1.00 92.88 158 ARG A C 1
ATOM 1250 O O . ARG A 1 158 ? 11.368 -9.876 -6.056 1.00 92.88 158 ARG A O 1
ATOM 1257 N N . LEU A 1 159 ? 11.987 -8.464 -7.717 1.00 92.31 159 LEU A N 1
ATOM 1258 C CA . LEU A 1 159 ? 11.366 -9.159 -8.852 1.00 92.31 159 LEU A CA 1
ATOM 1259 C C . LEU A 1 159 ? 11.755 -10.643 -8.900 1.00 92.31 159 LEU A C 1
ATOM 1261 O O . LEU A 1 159 ? 10.898 -11.519 -8.986 1.00 92.31 159 LEU A O 1
ATOM 1265 N N . SER A 1 160 ? 13.044 -10.941 -8.727 1.00 89.75 160 SER A N 1
ATOM 1266 C CA . SER A 1 160 ? 13.560 -12.314 -8.788 1.00 89.75 160 SER A CA 1
ATOM 1267 C C . SER A 1 160 ? 13.193 -13.213 -7.595 1.00 89.75 160 SER A C 1
ATOM 1269 O O . SER A 1 160 ? 13.310 -14.434 -7.699 1.00 89.75 160 SER A O 1
ATOM 1271 N N . ARG A 1 161 ? 12.735 -12.658 -6.460 1.00 88.50 161 ARG A N 1
ATOM 1272 C CA . ARG A 1 161 ? 12.430 -13.435 -5.238 1.00 88.50 161 ARG A CA 1
ATOM 1273 C C . ARG A 1 161 ? 11.036 -14.076 -5.214 1.00 88.50 161 ARG A C 1
ATOM 1275 O O . ARG A 1 161 ? 10.747 -14.793 -4.257 1.00 88.50 161 ARG A O 1
ATOM 1282 N N . GLY A 1 162 ? 10.179 -13.823 -6.209 1.00 76.88 162 GLY A N 1
ATOM 1283 C CA . GLY A 1 162 ? 8.910 -14.546 -6.409 1.00 76.88 162 GLY A CA 1
ATOM 1284 C C . GLY A 1 162 ? 7.861 -14.391 -5.301 1.00 76.88 162 GLY A C 1
ATOM 1285 O O . GLY A 1 162 ? 7.056 -15.286 -5.087 1.00 76.88 162 GLY A O 1
ATOM 1286 N N . ASN A 1 163 ? 7.884 -13.280 -4.562 1.00 88.88 163 ASN A N 1
ATOM 1287 C CA . ASN A 1 163 ? 6.985 -13.011 -3.431 1.00 88.88 163 ASN A CA 1
ATOM 1288 C C . ASN A 1 163 ? 6.124 -11.758 -3.650 1.00 88.88 163 ASN A C 1
ATOM 1290 O O . ASN A 1 163 ? 5.715 -11.103 -2.695 1.00 88.88 163 ASN A O 1
ATOM 1294 N N . ILE A 1 164 ? 5.895 -11.407 -4.912 1.00 95.00 164 ILE A N 1
ATOM 1295 C CA . ILE A 1 164 ? 5.261 -10.153 -5.308 1.00 95.00 164 ILE A CA 1
ATOM 1296 C C . ILE A 1 164 ? 3.756 -10.317 -5.272 1.00 95.00 164 ILE A C 1
ATOM 1298 O O . ILE A 1 164 ? 3.221 -11.220 -5.905 1.00 95.00 164 ILE A O 1
ATOM 1302 N N . CYS A 1 165 ? 3.076 -9.422 -4.566 1.00 96.75 165 CYS A N 1
ATOM 1303 C CA . CYS A 1 165 ? 1.617 -9.409 -4.516 1.00 96.75 165 CYS A CA 1
ATOM 1304 C C . CYS A 1 165 ? 1.021 -8.478 -5.574 1.00 96.75 165 CYS A C 1
ATOM 1306 O O . CYS A 1 165 ? -0.139 -8.634 -5.944 1.00 96.75 165 CYS A O 1
ATOM 1308 N N . LYS A 1 166 ? 1.805 -7.510 -6.063 1.00 96.62 166 LYS A N 1
ATOM 1309 C CA . LYS A 1 166 ? 1.370 -6.551 -7.074 1.00 96.62 166 LYS A CA 1
ATOM 1310 C C . LYS A 1 166 ? 2.554 -6.036 -7.893 1.00 96.62 166 LYS A C 1
ATOM 1312 O O . LYS A 1 166 ? 3.556 -5.594 -7.335 1.00 96.62 166 LYS A O 1
ATOM 1317 N N . LEU A 1 167 ? 2.399 -6.069 -9.215 1.00 95.88 167 LEU A N 1
ATOM 1318 C CA . LEU A 1 167 ? 3.242 -5.372 -10.186 1.00 95.88 167 LEU A CA 1
ATOM 1319 C C . LEU A 1 167 ? 2.362 -4.346 -10.908 1.00 95.88 167 LEU A C 1
ATOM 1321 O O . LEU A 1 167 ? 1.298 -4.698 -11.416 1.00 95.88 167 LEU A O 1
ATOM 1325 N N . GLU A 1 168 ? 2.792 -3.092 -10.952 1.00 94.31 168 GLU A N 1
ATOM 1326 C CA . GLU A 1 168 ? 2.039 -1.991 -11.549 1.00 94.31 168 GLU A CA 1
ATOM 1327 C C . GLU A 1 168 ? 2.915 -1.209 -12.531 1.00 94.31 168 GLU A C 1
ATOM 1329 O O . GLU A 1 168 ? 4.022 -0.790 -12.196 1.00 94.31 168 GLU A O 1
ATOM 1334 N N . ALA A 1 169 ? 2.413 -1.014 -13.752 1.00 92.00 169 ALA A N 1
ATOM 1335 C CA . ALA A 1 169 ? 3.014 -0.125 -14.736 1.00 92.00 169 ALA A CA 1
ATOM 1336 C C . ALA A 1 169 ? 2.406 1.271 -14.582 1.00 92.00 169 ALA A C 1
ATOM 1338 O O . ALA A 1 169 ? 1.207 1.467 -14.779 1.00 92.00 169 ALA A O 1
ATOM 1339 N N . LEU A 1 170 ? 3.239 2.249 -14.251 1.00 88.62 170 LEU A N 1
ATOM 1340 C CA . LEU A 1 170 ? 2.833 3.630 -14.062 1.00 88.62 170 LEU A CA 1
ATOM 1341 C C . LEU A 1 170 ? 3.035 4.411 -15.357 1.00 88.62 170 LEU A C 1
ATOM 1343 O O . LEU A 1 170 ? 4.158 4.657 -15.803 1.00 88.62 170 LEU A O 1
ATOM 1347 N N . THR A 1 171 ? 1.921 4.810 -15.959 1.00 84.88 171 THR A N 1
ATOM 1348 C CA . THR A 1 171 ? 1.885 5.594 -17.197 1.00 84.88 171 THR A CA 1
ATOM 1349 C C . THR A 1 171 ? 1.575 7.060 -16.920 1.00 84.88 171 THR A C 1
ATOM 1351 O O . THR A 1 171 ? 1.002 7.393 -15.887 1.00 84.88 171 THR A O 1
ATOM 1354 N N . GLY A 1 172 ? 1.928 7.954 -17.845 1.00 74.31 172 GLY A N 1
ATOM 1355 C CA . GLY A 1 172 ? 1.669 9.396 -17.688 1.00 74.31 172 GLY A CA 1
ATOM 1356 C C . GLY A 1 172 ? 2.595 10.097 -16.685 1.00 74.31 172 GLY A C 1
ATOM 1357 O O . GLY A 1 172 ? 2.468 11.297 -16.459 1.00 74.31 172 GLY A O 1
ATOM 1358 N N . ILE A 1 173 ? 3.560 9.367 -16.118 1.00 62.88 173 ILE A N 1
ATOM 1359 C CA . ILE A 1 173 ? 4.661 9.908 -15.323 1.00 62.88 173 ILE A CA 1
ATOM 1360 C C . ILE A 1 173 ? 5.820 10.188 -16.289 1.00 62.88 173 ILE A C 1
ATOM 1362 O O . ILE A 1 173 ? 6.681 9.348 -16.515 1.00 62.88 173 ILE A O 1
ATOM 1366 N N . GLY A 1 174 ? 5.795 11.341 -16.951 1.00 53.22 174 GLY A N 1
ATOM 1367 C CA . GLY A 1 174 ? 6.802 11.731 -17.939 1.00 53.22 174 GLY A CA 1
ATOM 1368 C C . GLY A 1 174 ? 6.329 12.925 -18.758 1.00 53.22 174 GLY A C 1
ATOM 1369 O O . GLY A 1 174 ? 5.135 13.062 -19.017 1.00 53.22 174 GLY A O 1
ATOM 1370 N N . ILE A 1 175 ? 7.251 13.815 -19.133 1.00 43.78 175 ILE A N 1
ATOM 1371 C CA . ILE A 1 175 ? 6.948 14.936 -20.031 1.00 43.78 175 ILE A CA 1
ATOM 1372 C C . ILE A 1 175 ? 6.465 14.315 -21.344 1.00 43.78 175 ILE A C 1
ATOM 1374 O O . ILE A 1 175 ? 7.160 13.461 -21.901 1.00 43.78 175 ILE A O 1
ATOM 1378 N N . GLY A 1 176 ?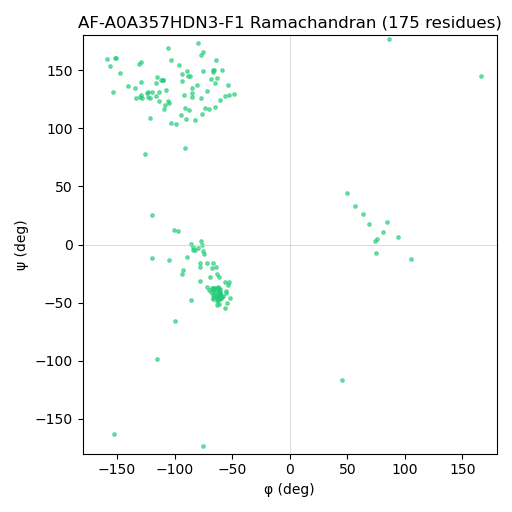 5.270 14.700 -21.801 1.00 44.16 176 GLY A N 1
ATOM 1379 C CA . GLY A 1 176 ? 4.815 14.361 -23.145 1.00 44.16 176 GLY A CA 1
ATOM 1380 C C . GLY A 1 176 ? 5.928 14.699 -24.132 1.00 44.16 176 GLY A C 1
ATOM 1381 O O . GLY A 1 176 ? 6.512 15.779 -24.044 1.00 44.16 176 GLY A O 1
ATOM 1382 N N . LYS A 1 177 ? 6.284 13.749 -24.996 1.00 36.84 177 LYS A N 1
ATOM 1383 C CA . LYS A 1 177 ? 7.086 14.105 -26.165 1.00 36.84 177 LYS A CA 1
ATOM 1384 C C . LYS A 1 177 ? 6.329 15.124 -27.003 1.00 36.84 177 LYS A C 1
ATOM 1386 O O . LYS A 1 177 ? 5.095 14.953 -27.127 1.00 36.84 177 LYS A O 1
#

Secondary structure (DSSP, 8-state):
------EEEEEIIIIITPSP-SSSSS-HHHHHHHHHHHHTT-EEEEE-SS-GGGHHHHHHHHTS---EEEGGGTEEE-TTS-EEEE-PPPHHHHHHHHHHHTT-TTEEEEEEE-SSSEEEEEE-S--HHHHHHHHHHHHTTGGG--EEE--HHHHHHHHHTS--SEEEEEES-S---

Sequence (177 aa):
MEVREVILATDLDGTLLYPRKPIGVLAERNRNFLRRLHAQGHAIVAVSGRNSKILPDLNKDLGFAVPFIGCNGGFIIGEDGKLIEKRPIDKDVVLELYASMIDRCGIGAWLVMDETEQDYFDVHNLSSFATVLAVIGNFFSFKYGEKFSLNRKEFLHRLSRGNICKLEALTGIGIGK

Foldseek 3Di:
DDDDAAEAEWEQPVTQQPPPDPPASGDPVSLVVVLVCVVSVYAYEYEYLAACLLQVRVCVSNVAHHWYQYNRNQWIAHSVRDTPDGNFDALVVLVCVCVVPVPPPFFQWKWFDANDQEIEIAGDADDPVLVVVLVVVLVVSVSNRGHYDNDVVVVVVVSNVRRTSDMDGDGPSHDDD

Solvent-accessible surface area (backbone atoms only — not comparable to full-atom values): 9816 Å² total; per-residue (Å²): 131,86,81,79,76,50,76,47,74,40,53,36,85,86,47,57,31,43,69,81,47,99,73,62,51,51,41,67,70,58,3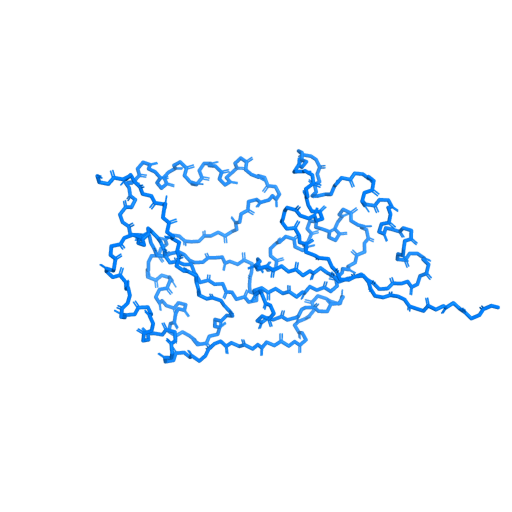9,54,50,52,45,50,44,44,75,72,67,29,50,55,33,45,34,34,72,47,47,52,60,52,50,66,56,48,22,62,63,54,74,49,67,52,27,38,30,22,30,71,64,15,26,33,32,38,60,88,70,44,78,74,47,76,51,52,48,59,38,67,60,53,51,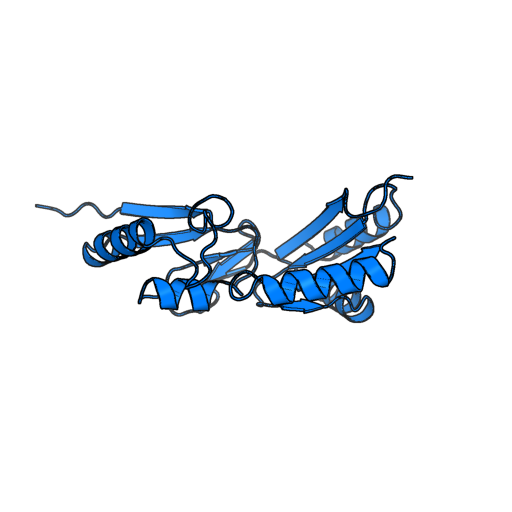51,53,46,70,77,44,68,85,44,89,63,49,17,30,38,39,40,34,29,82,50,52,56,37,27,26,40,75,38,80,61,52,76,66,57,53,51,50,51,55,50,51,35,62,76,39,57,84,76,32,78,49,70,41,76,47,49,70,59,27,53,53,55,58,74,65,44,61,38,25,36,81,45,79,40,57,79,51,51,82,80,128

Mean predicted aligned error: 5.19 Å

Radius of gyration: 18.23 Å; Cα contacts (8 Å, |Δi|>4): 314; chains: 1; bounding box: 52×34×47 Å

pLDDT: mean 89.89, std 10.49, range [36.84, 98.44]